Protein AF-A0A954IMR3-F1 (afdb_monomer_lite)

Sequence (334 aa):
MAPRSSPRICMYCGKEVGRVRKGEHVVQKNLGGGLTIKTVCQQCNNLSSRIDAELCSRSPLSVIASQVIDAHLWQVWDVDHSENRLLLEARPNWEAGSLAQYPQMVLDASGPQLRGDHQEILTFGRSEFEQVFIRSMLRDFRRHKAGLDRFLHFKRVERNQIIEKGYRLPPRLFVRMSIRDLADRYVRNKPASFILRYQTPEDRRLALHALDNWNPVGTFKSFQRGIGAELPLFGFIYDLGKCLRALMKMALNVLSHCCSKTPINPHTFPLAIQLVKGERPVMSDVVAANGFIHASDLEAIKSEGTNHSFRLLHMGGEWYVYSSFFGGRIGSVV

Structure (mmCIF, N/CA/C/O backbone):
data_AF-A0A954IMR3-F1
#
_entry.id   AF-A0A954IMR3-F1
#
loop_
_atom_site.group_PDB
_atom_site.id
_atom_site.type_symbol
_atom_site.label_atom_id
_atom_site.label_alt_id
_atom_site.label_comp_id
_atom_site.label_asym_id
_atom_site.label_entity_id
_atom_site.label_seq_id
_atom_site.pdbx_PDB_ins_code
_atom_site.Cartn_x
_atom_site.Cartn_y
_atom_site.Cartn_z
_atom_site.occupancy
_atom_site.B_iso_or_equiv
_atom_site.auth_seq_id
_atom_site.auth_comp_id
_atom_site.auth_asym_id
_atom_site.auth_atom_id
_atom_site.pdbx_PDB_model_num
ATOM 1 N N . MET A 1 1 ? 29.913 24.577 -42.033 1.00 44.06 1 MET A N 1
ATOM 2 C CA . MET A 1 1 ? 28.629 24.168 -41.415 1.00 44.06 1 MET A CA 1
ATOM 3 C C . MET A 1 1 ? 28.895 22.949 -40.550 1.00 44.06 1 MET A C 1
ATOM 5 O O . MET A 1 1 ? 29.416 21.975 -41.075 1.00 44.06 1 MET A O 1
ATOM 9 N N . ALA A 1 2 ? 28.621 23.006 -39.244 1.00 41.53 2 ALA A N 1
ATOM 10 C CA . ALA A 1 2 ? 28.755 21.824 -38.392 1.00 41.53 2 ALA A CA 1
ATOM 11 C C . ALA A 1 2 ? 27.740 20.754 -38.843 1.00 41.53 2 ALA A C 1
ATOM 13 O O . ALA A 1 2 ? 26.593 21.118 -39.129 1.00 41.53 2 ALA A O 1
ATOM 14 N N . PRO A 1 3 ? 28.125 19.469 -38.941 1.00 45.81 3 PRO A N 1
ATOM 15 C CA . PRO A 1 3 ? 27.197 18.414 -39.323 1.00 45.81 3 PRO A CA 1
ATOM 16 C C . PRO A 1 3 ? 26.031 18.396 -38.332 1.00 45.81 3 PRO A C 1
ATOM 18 O O . PRO A 1 3 ? 26.237 18.349 -37.117 1.00 45.81 3 PRO A O 1
ATOM 21 N N . ARG A 1 4 ? 24.797 18.480 -38.849 1.00 50.16 4 ARG A N 1
ATOM 22 C CA . ARG A 1 4 ? 23.593 18.297 -38.033 1.00 50.16 4 ARG A CA 1
ATOM 23 C C . ARG A 1 4 ? 23.701 16.918 -37.393 1.00 50.16 4 ARG A C 1
ATOM 25 O O . ARG A 1 4 ? 23.769 15.917 -38.102 1.00 50.16 4 ARG A O 1
ATOM 32 N N . SER A 1 5 ? 23.766 16.879 -36.065 1.00 61.09 5 SER A N 1
ATOM 33 C CA . SER A 1 5 ? 23.735 15.621 -35.334 1.00 61.09 5 SER A CA 1
ATOM 34 C C . SER A 1 5 ? 22.471 14.865 -35.729 1.00 61.09 5 SER A C 1
ATOM 36 O O . SER A 1 5 ? 21.384 15.444 -35.782 1.00 61.09 5 SER A O 1
ATOM 38 N N . SER A 1 6 ? 22.628 13.583 -36.056 1.00 62.62 6 SER A N 1
ATOM 39 C CA . SER A 1 6 ? 21.515 12.699 -36.391 1.00 62.62 6 SER A CA 1
ATOM 40 C C . SER A 1 6 ? 20.411 12.819 -35.330 1.00 62.62 6 SER A C 1
ATOM 42 O O . SER A 1 6 ? 20.739 12.840 -34.132 1.00 62.62 6 SER A O 1
ATOM 44 N N . PRO A 1 7 ? 19.128 12.905 -35.731 1.00 69.25 7 PRO A N 1
ATOM 45 C CA . PRO A 1 7 ? 18.030 13.033 -34.785 1.00 69.25 7 PRO A CA 1
ATOM 46 C C . PRO A 1 7 ? 18.077 11.874 -33.790 1.00 69.25 7 PRO A C 1
ATOM 48 O O . PRO A 1 7 ? 18.259 10.713 -34.157 1.00 69.25 7 PRO A O 1
ATOM 51 N N . ARG A 1 8 ? 17.969 12.190 -32.497 1.00 80.31 8 ARG A N 1
ATOM 52 C CA . ARG A 1 8 ? 17.898 11.162 -31.455 1.00 80.31 8 ARG A CA 1
ATOM 53 C C . ARG A 1 8 ? 16.518 10.536 -31.521 1.00 80.31 8 ARG A C 1
ATOM 55 O O . ARG A 1 8 ? 15.529 11.256 -31.464 1.00 80.31 8 ARG A O 1
ATOM 62 N N . ILE A 1 9 ? 16.449 9.217 -31.619 1.00 85.25 9 ILE A N 1
ATOM 63 C CA . ILE A 1 9 ? 15.186 8.491 -31.756 1.00 85.25 9 ILE A CA 1
ATOM 64 C C . ILE A 1 9 ? 14.820 7.836 -30.422 1.00 85.25 9 ILE A C 1
ATOM 66 O O . ILE A 1 9 ? 15.683 7.344 -29.697 1.00 85.25 9 ILE A O 1
ATOM 70 N N . CYS A 1 10 ? 13.530 7.850 -30.087 1.00 85.88 10 CYS A N 1
ATOM 71 C CA . CYS A 1 10 ? 12.997 7.221 -28.891 1.00 85.88 10 CYS A CA 1
ATOM 72 C C . CYS A 1 10 ? 13.033 5.704 -29.049 1.00 85.88 10 CYS A C 1
ATOM 74 O O . CYS A 1 10 ? 12.349 5.171 -29.923 1.00 85.88 10 CYS A O 1
ATOM 76 N N . MET A 1 11 ? 13.723 4.996 -28.158 1.00 81.00 11 MET A N 1
ATOM 77 C CA . MET A 1 11 ? 13.830 3.536 -28.245 1.00 81.00 11 MET A CA 1
ATOM 78 C C . MET A 1 11 ? 12.488 2.799 -28.073 1.00 81.00 11 MET A C 1
ATOM 80 O O . MET A 1 11 ? 12.356 1.676 -28.539 1.00 81.00 11 MET A O 1
ATOM 84 N N . TYR A 1 12 ? 11.475 3.408 -27.441 1.00 82.00 12 TYR A N 1
ATOM 85 C CA . TYR A 1 12 ? 10.167 2.763 -27.225 1.00 82.00 12 TYR A CA 1
ATOM 86 C C . TYR A 1 12 ? 9.104 3.104 -28.270 1.00 82.00 12 TYR A C 1
ATOM 88 O O . TYR A 1 12 ? 8.070 2.438 -28.344 1.00 82.00 12 TYR A O 1
ATOM 96 N N . CYS A 1 13 ? 9.257 4.187 -29.027 1.00 83.88 13 CYS A N 1
ATOM 97 C CA . CYS A 1 13 ? 8.210 4.599 -29.967 1.00 83.88 13 CYS A CA 1
ATOM 98 C C . CYS A 1 13 ? 8.718 5.074 -31.322 1.00 83.88 13 CYS A C 1
ATOM 100 O O . CYS A 1 13 ? 7.898 5.464 -32.145 1.00 83.88 13 CYS A O 1
ATOM 102 N N . GLY A 1 14 ? 10.032 5.083 -31.552 1.00 83.38 14 GLY A N 1
ATOM 103 C CA . GLY A 1 14 ? 10.619 5.495 -32.826 1.00 83.38 14 GLY A CA 1
ATOM 104 C C . GLY A 1 14 ? 10.472 6.987 -33.145 1.00 83.38 14 GLY A C 1
ATOM 105 O O . GLY A 1 14 ? 10.930 7.429 -34.190 1.00 83.38 14 GLY A O 1
ATOM 106 N N . LYS A 1 15 ? 9.849 7.785 -32.267 1.00 87.31 15 LYS A N 1
ATOM 107 C CA . LYS A 1 15 ? 9.684 9.233 -32.468 1.00 87.31 15 LYS A CA 1
ATOM 108 C C . LYS A 1 15 ? 10.963 9.984 -32.128 1.00 87.31 15 LYS A C 1
ATOM 110 O O . LYS A 1 15 ? 11.693 9.570 -31.229 1.00 87.31 15 LYS A O 1
ATOM 115 N N . GLU A 1 16 ? 11.196 11.116 -32.782 1.00 86.31 16 GLU A N 1
ATOM 116 C CA . GLU A 1 16 ? 12.316 11.993 -32.445 1.00 86.31 16 GLU A CA 1
ATOM 117 C C . GLU A 1 16 ? 12.241 12.489 -30.994 1.00 86.31 16 GLU A C 1
ATOM 119 O O . GLU A 1 16 ? 11.175 12.764 -30.433 1.00 86.31 16 GLU A O 1
ATOM 124 N N . VAL A 1 17 ? 13.409 12.588 -30.373 1.00 83.75 17 VAL A N 1
ATOM 125 C CA . VAL A 1 17 ? 13.599 12.948 -28.976 1.00 83.75 17 VAL A CA 1
ATOM 126 C C . VAL A 1 17 ? 14.359 14.263 -28.928 1.00 83.75 17 VAL A C 1
ATOM 128 O O . VAL A 1 17 ? 15.536 14.342 -29.280 1.00 83.75 17 VAL A O 1
ATOM 131 N N . GLY A 1 18 ? 13.675 15.302 -28.447 1.00 79.56 18 GLY A N 1
ATOM 132 C CA . GLY A 1 18 ? 14.300 16.579 -28.117 1.00 79.56 18 GLY A CA 1
ATOM 133 C C . GLY A 1 18 ? 15.254 16.479 -26.918 1.00 79.56 18 GLY A C 1
ATOM 134 O O . GLY A 1 18 ? 15.618 15.402 -26.445 1.00 79.56 18 GLY A O 1
ATOM 135 N N . ARG A 1 19 ? 15.664 17.622 -26.357 1.00 76.25 19 ARG A N 1
ATOM 136 C CA . ARG A 1 19 ? 16.466 17.627 -25.121 1.00 76.25 19 ARG A CA 1
ATOM 137 C C . ARG A 1 19 ? 15.653 17.066 -23.946 1.00 76.25 19 ARG A C 1
ATOM 139 O O . ARG A 1 19 ? 14.756 17.726 -23.432 1.00 76.25 19 ARG A O 1
ATOM 146 N N . VAL A 1 20 ? 16.013 15.869 -23.487 1.00 74.88 20 VAL A N 1
ATOM 147 C CA . VAL A 1 20 ? 15.416 15.224 -22.308 1.00 74.88 20 VAL A CA 1
ATOM 148 C C . VAL A 1 20 ? 16.073 15.761 -21.033 1.00 74.88 20 VAL A C 1
ATOM 150 O O . VAL A 1 20 ? 17.277 15.591 -20.837 1.00 74.88 20 VAL A O 1
ATOM 153 N N . ARG A 1 21 ? 15.285 16.407 -20.159 1.00 73.56 21 ARG A N 1
ATOM 154 C CA . ARG A 1 21 ? 15.757 16.919 -18.855 1.00 73.56 21 ARG A CA 1
ATOM 155 C C . ARG A 1 21 ? 15.931 15.811 -17.810 1.00 73.56 21 ARG A C 1
ATOM 157 O O . ARG A 1 21 ? 16.882 15.863 -17.040 1.00 73.56 21 ARG A O 1
ATOM 164 N N . LYS A 1 22 ? 15.034 14.819 -17.789 1.00 78.81 22 LYS A N 1
ATOM 165 C CA . LYS A 1 22 ? 15.065 13.667 -16.871 1.00 78.81 22 LYS A CA 1
ATOM 166 C C . LYS A 1 22 ? 15.121 12.376 -17.680 1.00 78.81 22 LYS A C 1
ATOM 168 O O . LYS A 1 22 ? 14.193 12.099 -18.434 1.00 78.81 22 LYS A O 1
ATOM 173 N N . GLY A 1 23 ? 16.227 11.643 -17.567 1.00 83.81 23 GLY A N 1
ATOM 174 C CA . GLY A 1 23 ? 16.386 10.356 -18.242 1.00 83.81 23 GLY A CA 1
ATOM 175 C C . GLY A 1 23 ? 15.446 9.291 -17.676 1.00 83.81 23 GLY A C 1
ATOM 176 O O . GLY A 1 23 ? 14.914 9.442 -16.578 1.00 83.81 23 GLY A O 1
ATOM 177 N N . GLU A 1 24 ? 15.246 8.229 -18.444 1.00 87.62 24 GLU A N 1
ATOM 178 C CA . GLU A 1 24 ? 14.570 7.012 -17.996 1.00 87.62 24 GLU A CA 1
ATOM 179 C C . GLU A 1 24 ? 15.544 6.174 -17.161 1.00 87.62 24 GLU A C 1
ATOM 181 O O . GLU A 1 24 ? 16.719 6.077 -17.513 1.00 87.62 24 GLU A O 1
ATOM 186 N N . HIS A 1 25 ? 15.088 5.573 -16.066 1.00 82.94 25 HIS A N 1
ATOM 187 C CA . HIS A 1 25 ? 15.951 4.776 -15.196 1.00 82.94 25 HIS A CA 1
ATOM 188 C C . HIS A 1 25 ? 16.282 3.416 -15.823 1.00 82.94 25 HIS A C 1
ATOM 190 O O . HIS A 1 25 ? 15.384 2.697 -16.266 1.00 82.94 25 HIS A O 1
ATOM 196 N N . VAL A 1 26 ? 17.568 3.044 -15.825 1.00 74.69 26 VAL A N 1
ATOM 197 C CA . VAL A 1 26 ? 18.011 1.716 -16.291 1.00 74.69 26 VAL A CA 1
ATOM 198 C C . VAL A 1 26 ? 17.471 0.635 -15.363 1.00 74.69 26 VAL A C 1
ATOM 200 O O . VAL A 1 26 ? 16.705 -0.229 -15.777 1.00 74.69 26 VAL A O 1
A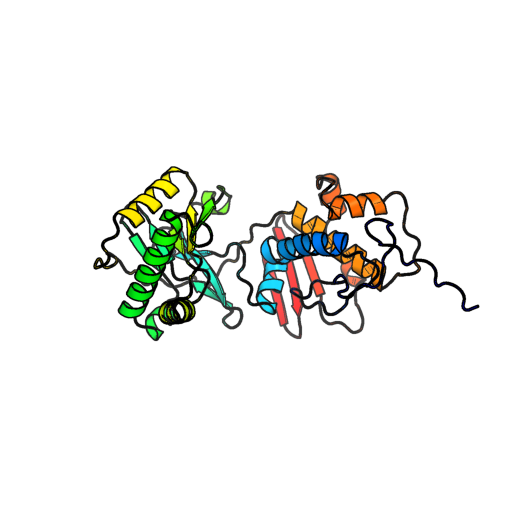TOM 203 N N . VAL A 1 27 ? 17.805 0.778 -14.084 1.00 74.62 27 VAL A N 1
ATOM 204 C CA . VAL A 1 27 ? 17.151 0.122 -12.953 1.00 74.62 27 VAL A CA 1
ATOM 205 C C . VAL A 1 27 ? 16.485 1.223 -12.142 1.00 74.62 27 VAL A C 1
ATOM 207 O O . VAL A 1 27 ? 17.047 2.312 -11.989 1.00 74.62 27 VAL A O 1
ATOM 210 N N . GLN A 1 28 ? 15.279 0.968 -11.651 1.00 75.75 28 GLN A N 1
ATOM 211 C CA . GLN A 1 28 ? 14.492 1.927 -10.891 1.00 75.75 28 GLN A CA 1
ATOM 212 C C . GLN A 1 28 ? 15.271 2.387 -9.663 1.00 75.75 28 GLN A C 1
ATOM 214 O O . GLN A 1 28 ? 15.844 1.577 -8.935 1.00 75.75 28 GLN A O 1
ATOM 219 N N . LYS A 1 29 ? 15.232 3.693 -9.387 1.00 75.81 29 LYS A N 1
ATOM 220 C CA . LYS A 1 29 ? 15.889 4.276 -8.210 1.00 75.81 29 LYS A CA 1
ATOM 221 C C . LYS A 1 29 ? 15.468 3.610 -6.906 1.00 75.81 29 LYS A C 1
ATOM 223 O O . LYS A 1 29 ? 16.295 3.367 -6.037 1.00 75.81 29 LYS A O 1
ATOM 228 N N . ASN A 1 30 ? 14.190 3.271 -6.808 1.00 69.12 30 ASN A N 1
ATOM 229 C CA . ASN A 1 30 ? 13.623 2.613 -5.641 1.00 69.12 30 ASN A CA 1
ATOM 230 C C . ASN A 1 30 ? 14.188 1.203 -5.426 1.00 69.12 30 ASN A C 1
ATOM 232 O O . ASN A 1 30 ? 14.092 0.694 -4.328 1.00 69.12 30 ASN A O 1
ATOM 236 N N . LEU A 1 31 ? 14.795 0.587 -6.440 1.00 67.25 31 LEU A N 1
ATOM 237 C CA . LEU A 1 31 ? 15.494 -0.696 -6.337 1.00 67.25 31 LEU A CA 1
ATOM 238 C C . LEU A 1 31 ? 17.017 -0.526 -6.194 1.00 67.25 31 LEU A C 1
ATOM 240 O O . LEU A 1 31 ? 17.765 -1.468 -6.434 1.00 67.25 31 LEU A O 1
ATOM 244 N N . GLY A 1 32 ? 17.488 0.681 -5.864 1.00 65.50 32 GLY A N 1
ATOM 245 C CA . GLY A 1 32 ? 18.913 1.011 -5.767 1.00 65.50 32 GLY A CA 1
ATOM 246 C C . GLY A 1 32 ? 19.560 1.458 -7.085 1.00 65.50 32 GLY A C 1
ATOM 247 O O . GLY A 1 32 ? 20.770 1.660 -7.139 1.00 65.50 32 GLY A O 1
ATOM 248 N N . GLY A 1 33 ? 18.790 1.642 -8.164 1.00 71.06 33 GLY A N 1
ATOM 249 C CA . GLY A 1 33 ? 19.332 2.045 -9.463 1.00 71.06 33 GLY A CA 1
ATOM 250 C C . GLY A 1 33 ? 19.742 3.524 -9.550 1.00 71.06 33 GLY A C 1
ATOM 251 O O . GLY A 1 33 ? 18.949 4.428 -9.296 1.00 71.06 33 GLY A O 1
ATOM 252 N N . GLY A 1 34 ? 20.976 3.800 -9.981 1.00 75.62 34 GLY A N 1
ATOM 253 C CA . GLY A 1 34 ? 21.486 5.173 -10.163 1.00 75.62 34 GLY A CA 1
ATOM 254 C C . GLY A 1 34 ? 21.555 5.661 -11.616 1.00 75.62 34 GLY A C 1
ATOM 255 O O . GLY A 1 34 ? 21.639 6.863 -11.867 1.00 75.62 34 GLY A O 1
ATOM 256 N N . LEU A 1 35 ? 21.520 4.744 -12.586 1.00 77.88 35 LEU A N 1
ATOM 257 C CA . LEU A 1 35 ? 21.794 5.044 -13.994 1.00 77.88 35 LEU A CA 1
ATOM 258 C C . LEU A 1 35 ? 20.531 5.435 -14.764 1.00 77.88 35 LEU A C 1
ATOM 260 O O . LEU A 1 35 ? 19.442 4.910 -14.518 1.00 77.88 35 LEU A O 1
ATOM 264 N N . THR A 1 36 ? 20.689 6.341 -15.736 1.00 85.62 36 THR A N 1
ATOM 265 C CA . THR A 1 36 ? 19.597 6.785 -16.614 1.00 85.62 36 THR A CA 1
ATOM 266 C C . THR A 1 36 ? 20.002 6.816 -18.087 1.00 85.62 36 THR A C 1
ATOM 268 O O . THR A 1 36 ? 21.154 7.093 -18.422 1.00 85.62 36 THR A O 1
ATOM 271 N N . ILE A 1 37 ? 19.035 6.583 -18.975 1.00 83.50 37 ILE A N 1
ATOM 272 C CA . ILE A 1 37 ? 19.164 6.706 -20.430 1.00 83.50 37 ILE A CA 1
ATOM 273 C C . ILE A 1 37 ? 18.373 7.915 -20.941 1.00 83.50 37 ILE A C 1
ATOM 275 O O . ILE A 1 37 ? 17.290 8.242 -20.456 1.00 83.50 37 ILE A O 1
ATOM 279 N N . LYS A 1 38 ? 18.923 8.611 -21.941 1.00 85.75 38 LYS A N 1
ATOM 280 C CA . LYS A 1 38 ? 18.322 9.822 -22.544 1.00 85.75 38 LYS A CA 1
ATOM 281 C C . LYS A 1 38 ? 17.694 9.562 -23.918 1.00 85.75 38 LYS A C 1
ATOM 283 O O . LYS A 1 38 ? 17.372 10.504 -24.637 1.00 85.75 38 LYS A O 1
ATOM 288 N N . THR A 1 39 ? 17.542 8.291 -24.272 1.00 84.06 39 THR A N 1
ATOM 289 C CA . THR A 1 39 ? 16.982 7.783 -25.533 1.00 84.06 39 THR A CA 1
ATOM 290 C C . THR A 1 39 ? 15.484 7.488 -25.433 1.00 84.06 39 THR A C 1
ATOM 292 O O . THR A 1 39 ? 14.920 6.888 -26.337 1.00 84.06 39 THR A O 1
ATOM 295 N N . VAL A 1 40 ? 14.814 7.899 -24.353 1.00 84.31 40 VAL A N 1
ATOM 296 C CA . VAL A 1 40 ? 13.374 7.694 -24.133 1.00 84.31 40 VAL A CA 1
ATOM 297 C C . VAL A 1 40 ? 12.674 9.052 -24.100 1.00 84.31 40 VAL A C 1
ATOM 299 O O . VAL A 1 40 ? 13.093 9.959 -23.380 1.00 84.31 40 VAL A O 1
ATOM 302 N N . CYS A 1 41 ? 11.611 9.220 -24.892 1.00 88.12 41 CYS A N 1
ATOM 303 C CA . CYS A 1 41 ? 10.838 10.463 -24.916 1.00 88.12 41 CYS A CA 1
ATOM 304 C C . CYS A 1 41 ? 10.013 10.641 -23.630 1.00 88.12 41 CYS A C 1
ATOM 306 O O . CYS A 1 41 ? 9.667 9.668 -22.960 1.00 88.12 41 CYS A O 1
ATOM 308 N N . GLN A 1 42 ? 9.627 11.880 -23.305 1.00 86.81 42 GLN A N 1
ATOM 309 C CA . GLN A 1 42 ? 8.909 12.186 -22.058 1.00 86.81 42 GLN A CA 1
ATOM 310 C C . GLN A 1 42 ? 7.598 11.397 -21.902 1.00 86.81 42 GLN A C 1
ATOM 312 O O . GLN A 1 42 ? 7.281 10.945 -20.806 1.00 86.81 42 GLN A O 1
ATOM 317 N N . GLN A 1 43 ? 6.845 11.202 -22.988 1.00 87.25 43 GLN A N 1
ATOM 318 C CA . GLN A 1 43 ? 5.595 10.436 -22.958 1.00 87.25 43 GLN A CA 1
ATOM 319 C C . GLN A 1 43 ? 5.841 8.973 -22.557 1.00 87.25 43 GLN A C 1
ATOM 321 O O . GLN A 1 43 ? 5.133 8.429 -21.713 1.00 87.25 43 GLN A O 1
ATOM 326 N N . CYS A 1 44 ? 6.870 8.357 -23.138 1.00 86.12 44 CYS A N 1
ATOM 327 C CA . CYS A 1 44 ? 7.284 6.990 -22.842 1.00 86.12 44 CYS A CA 1
ATOM 328 C C . CYS A 1 44 ? 7.865 6.853 -21.425 1.00 86.12 44 CYS A C 1
ATOM 330 O O . CYS A 1 44 ? 7.570 5.875 -20.742 1.00 86.12 44 CYS A O 1
ATOM 332 N N . ASN A 1 45 ? 8.615 7.854 -20.959 1.00 85.31 45 ASN A N 1
ATOM 333 C CA . ASN A 1 45 ? 9.138 7.909 -19.591 1.00 85.31 45 ASN A CA 1
ATOM 334 C C . ASN A 1 45 ? 7.994 8.010 -18.557 1.00 85.31 45 ASN A C 1
ATOM 336 O O . ASN A 1 45 ? 7.941 7.262 -17.584 1.00 85.31 45 ASN A O 1
ATOM 340 N N . ASN A 1 46 ? 6.979 8.841 -18.819 1.00 84.00 46 ASN A N 1
ATOM 341 C CA . ASN A 1 46 ? 5.803 8.946 -17.946 1.00 84.00 46 ASN A CA 1
ATOM 342 C C . ASN A 1 46 ? 5.006 7.631 -17.857 1.00 84.00 46 ASN A C 1
ATOM 344 O O . ASN A 1 46 ? 4.492 7.295 -16.790 1.00 84.00 46 ASN A O 1
ATOM 348 N N . LEU A 1 47 ? 4.886 6.893 -18.966 1.00 82.69 47 LEU A N 1
ATOM 349 C CA . LEU A 1 47 ? 4.255 5.571 -18.967 1.00 82.69 47 LEU A CA 1
ATOM 350 C C . LEU A 1 47 ? 5.080 4.573 -18.144 1.00 82.69 47 LEU A C 1
ATOM 352 O O . LEU A 1 47 ? 4.539 3.875 -17.291 1.00 82.69 47 LEU A O 1
ATOM 356 N N . SER A 1 48 ? 6.394 4.574 -18.351 1.00 77.12 48 SER A N 1
ATOM 357 C CA . SER A 1 48 ? 7.350 3.713 -17.649 1.00 77.12 48 SER A CA 1
ATOM 358 C C . SER A 1 48 ? 7.378 3.972 -16.148 1.00 77.12 48 SER A C 1
ATOM 360 O O . SER A 1 48 ? 7.420 3.034 -15.363 1.00 77.12 48 SER A O 1
ATOM 362 N N . SER A 1 49 ? 7.202 5.226 -15.735 1.00 77.81 49 SER A N 1
ATOM 363 C CA . SER A 1 49 ? 7.063 5.600 -14.326 1.00 77.81 49 SER A CA 1
ATOM 364 C C . SER A 1 49 ? 5.873 4.909 -13.639 1.00 77.81 49 SER A C 1
ATOM 366 O O . SER A 1 49 ? 5.930 4.630 -12.442 1.00 77.81 49 SER A O 1
ATOM 368 N N . ARG A 1 50 ? 4.786 4.605 -14.369 1.00 78.44 50 ARG A N 1
ATOM 369 C CA . ARG A 1 50 ? 3.651 3.839 -13.817 1.00 78.44 50 ARG A CA 1
ATOM 370 C C . ARG A 1 50 ? 4.018 2.373 -13.617 1.00 78.44 50 ARG A C 1
ATOM 372 O O . ARG A 1 50 ? 3.695 1.816 -12.576 1.00 78.44 50 ARG A O 1
ATOM 379 N N . ILE A 1 51 ? 4.726 1.785 -14.578 1.00 75.12 51 ILE A N 1
ATOM 380 C CA . ILE A 1 51 ? 5.232 0.407 -14.503 1.00 75.12 51 ILE A CA 1
ATOM 381 C C . ILE A 1 51 ? 6.214 0.273 -13.334 1.00 75.12 51 ILE A C 1
ATOM 383 O O . ILE A 1 51 ? 6.146 -0.678 -12.562 1.00 75.12 51 ILE A O 1
ATOM 387 N N . ASP A 1 52 ? 7.075 1.269 -13.144 1.00 74.81 52 ASP A N 1
ATOM 388 C CA . ASP A 1 52 ? 8.021 1.331 -12.032 1.00 74.81 52 ASP A CA 1
ATOM 389 C C . ASP A 1 52 ? 7.305 1.406 -10.677 1.00 74.81 52 ASP A C 1
ATOM 391 O O . ASP A 1 52 ? 7.696 0.729 -9.724 1.00 74.81 52 ASP A O 1
ATOM 395 N N . ALA A 1 53 ? 6.221 2.184 -10.588 1.00 73.94 53 ALA A N 1
ATOM 396 C CA . ALA A 1 53 ? 5.383 2.235 -9.393 1.00 73.94 53 ALA A CA 1
ATOM 397 C C . ALA A 1 53 ? 4.686 0.892 -9.114 1.00 73.94 53 ALA A C 1
ATOM 399 O O . ALA A 1 53 ? 4.556 0.490 -7.956 1.00 73.94 53 ALA A O 1
ATOM 400 N N . GLU A 1 54 ? 4.259 0.176 -10.156 1.00 70.25 54 GLU A N 1
ATOM 401 C CA . GLU A 1 54 ? 3.687 -1.166 -10.030 1.00 70.25 54 GLU A CA 1
ATOM 402 C C . GLU A 1 54 ? 4.731 -2.184 -9.563 1.00 70.25 54 GLU A C 1
ATOM 404 O O . GLU A 1 54 ? 4.455 -2.936 -8.632 1.00 70.25 54 GLU A O 1
ATOM 409 N N . LEU A 1 55 ? 5.948 -2.148 -10.111 1.00 69.25 55 LEU A N 1
ATOM 410 C CA . LEU A 1 55 ? 7.057 -3.003 -9.683 1.00 69.25 55 LEU A CA 1
ATOM 411 C C . LEU A 1 55 ? 7.377 -2.807 -8.198 1.00 69.25 55 LEU A C 1
ATOM 413 O O . LEU A 1 55 ? 7.494 -3.770 -7.446 1.00 69.25 55 LEU A O 1
ATOM 417 N N . CYS A 1 56 ? 7.442 -1.555 -7.750 1.00 67.94 56 CYS A N 1
ATOM 418 C CA . CYS A 1 56 ? 7.776 -1.235 -6.364 1.00 67.94 56 CYS A CA 1
ATOM 419 C C . CYS A 1 56 ? 6.634 -1.513 -5.373 1.00 67.94 56 CYS A C 1
ATOM 421 O O . CYS A 1 56 ? 6.850 -1.395 -4.172 1.00 67.94 56 CYS A O 1
ATOM 423 N N . SER A 1 57 ? 5.423 -1.846 -5.839 1.00 66.25 57 SER A N 1
ATOM 424 C CA . SER A 1 57 ? 4.256 -2.027 -4.961 1.00 66.25 57 SER A CA 1
ATOM 425 C C . SER A 1 57 ? 3.537 -3.368 -5.097 1.00 66.25 57 SER A C 1
ATOM 427 O O . SER A 1 57 ? 2.831 -3.750 -4.170 1.00 66.25 57 SER A O 1
ATOM 429 N N . ARG A 1 58 ? 3.675 -4.076 -6.222 1.00 67.56 58 ARG A N 1
ATOM 430 C CA . ARG A 1 58 ? 2.914 -5.293 -6.554 1.00 67.56 58 ARG A CA 1
ATOM 431 C C . ARG A 1 58 ? 3.780 -6.360 -7.229 1.00 67.56 58 ARG A C 1
ATOM 433 O O . ARG A 1 58 ? 3.301 -7.038 -8.133 1.00 67.56 58 ARG A O 1
ATOM 440 N N . SER A 1 59 ? 5.042 -6.476 -6.819 1.00 64.38 59 SER A N 1
ATOM 441 C CA . SER A 1 59 ? 5.979 -7.516 -7.266 1.00 64.38 59 SER A CA 1
ATOM 442 C C . SER A 1 59 ? 6.822 -8.020 -6.095 1.00 64.38 59 SER A C 1
ATOM 444 O O . SER A 1 59 ? 6.916 -7.305 -5.101 1.00 64.38 59 SER A O 1
ATOM 446 N N . PRO A 1 60 ? 7.512 -9.167 -6.202 1.00 61.44 60 PRO A N 1
ATOM 447 C CA . PRO A 1 60 ? 8.495 -9.576 -5.194 1.00 61.44 60 PRO A CA 1
ATOM 448 C C . PRO A 1 60 ? 9.581 -8.512 -4.941 1.00 61.44 60 PRO A C 1
ATOM 450 O O . PRO A 1 60 ? 10.073 -8.364 -3.824 1.00 61.44 60 PRO A O 1
ATOM 453 N N . LEU A 1 61 ? 9.899 -7.688 -5.950 1.00 67.31 61 LEU A N 1
ATOM 454 C CA . LEU A 1 61 ? 10.847 -6.578 -5.814 1.00 67.31 61 LEU A CA 1
ATOM 455 C C . LEU A 1 61 ? 10.314 -5.431 -4.945 1.00 67.31 61 LEU A C 1
ATOM 457 O O . LEU A 1 61 ? 11.092 -4.559 -4.563 1.00 67.31 61 LEU A O 1
ATOM 461 N N . SER A 1 62 ? 9.025 -5.422 -4.580 1.00 67.25 62 SER A N 1
ATOM 462 C CA . SER A 1 62 ? 8.499 -4.443 -3.626 1.00 67.25 62 SER A CA 1
ATOM 463 C C . SER A 1 62 ? 9.162 -4.565 -2.259 1.00 67.25 62 SER A C 1
ATOM 465 O O . SER A 1 62 ? 9.255 -3.559 -1.572 1.00 67.25 62 SER A O 1
ATOM 467 N N . VAL A 1 63 ? 9.649 -5.753 -1.878 1.00 65.12 63 VAL A N 1
ATOM 468 C CA . VAL A 1 63 ? 10.423 -5.966 -0.641 1.00 65.12 63 VAL A CA 1
ATOM 469 C C . VAL A 1 63 ? 11.696 -5.133 -0.666 1.00 65.12 63 VAL A C 1
ATOM 471 O O . VAL A 1 63 ? 11.913 -4.296 0.206 1.00 65.12 63 VAL A O 1
ATOM 474 N N . ILE A 1 64 ? 12.485 -5.286 -1.729 1.00 63.38 64 ILE A N 1
ATOM 475 C CA . ILE A 1 64 ? 13.701 -4.498 -1.939 1.00 63.38 64 ILE A CA 1
ATOM 476 C C . ILE A 1 64 ? 13.362 -3.012 -2.026 1.00 63.38 64 ILE A C 1
ATOM 478 O O . ILE A 1 64 ? 14.004 -2.195 -1.371 1.00 63.38 64 ILE A O 1
ATOM 482 N N . ALA A 1 65 ? 12.315 -2.656 -2.777 1.00 66.50 65 ALA A N 1
ATOM 483 C CA . ALA A 1 65 ? 11.887 -1.269 -2.862 1.00 66.50 65 ALA A CA 1
ATOM 484 C C . ALA A 1 65 ? 11.573 -0.707 -1.475 1.00 66.50 65 ALA A C 1
ATOM 486 O O . ALA A 1 65 ? 12.099 0.327 -1.082 1.00 66.50 65 ALA A O 1
ATOM 487 N N . SER A 1 66 ? 10.778 -1.418 -0.684 1.00 66.19 66 SER A N 1
ATOM 488 C CA . SER A 1 66 ? 10.399 -0.981 0.654 1.00 66.19 66 SER A CA 1
ATOM 489 C C . SER A 1 66 ? 11.573 -0.849 1.625 1.00 66.19 66 SER A C 1
ATOM 491 O O . SER A 1 66 ? 11.465 -0.058 2.552 1.00 66.19 66 SER A O 1
ATOM 493 N N . GLN A 1 67 ? 12.694 -1.542 1.403 1.00 66.19 67 GLN A N 1
ATOM 494 C CA . GLN A 1 67 ? 13.924 -1.342 2.180 1.00 66.19 67 GLN A CA 1
ATOM 495 C C . GLN A 1 67 ? 14.641 -0.038 1.803 1.00 66.19 67 GLN A C 1
ATOM 497 O O . GLN A 1 67 ? 15.171 0.650 2.667 1.00 66.19 67 GLN A O 1
ATOM 502 N N . VAL A 1 68 ? 14.654 0.320 0.515 1.00 59.66 68 VAL A N 1
ATOM 503 C CA . VAL A 1 68 ? 15.400 1.484 0.001 1.00 59.66 68 VAL A CA 1
ATOM 504 C C . VAL A 1 68 ? 14.636 2.796 0.180 1.00 59.66 68 VAL A C 1
ATOM 506 O O . VAL A 1 68 ? 15.243 3.837 0.420 1.00 59.66 68 VAL A O 1
ATOM 509 N N . ILE A 1 69 ? 13.312 2.774 0.013 1.00 53.12 69 ILE A N 1
ATOM 510 C CA . ILE A 1 69 ? 12.474 3.986 0.034 1.00 53.12 69 ILE A CA 1
ATOM 511 C C . ILE A 1 69 ? 11.576 4.099 1.269 1.00 53.12 69 ILE A C 1
ATOM 513 O O . ILE A 1 69 ? 10.714 4.976 1.283 1.00 53.12 69 ILE A O 1
ATOM 517 N N . ASP A 1 70 ? 11.735 3.210 2.259 1.00 52.62 70 ASP A N 1
ATOM 518 C CA . ASP A 1 70 ? 10.797 3.043 3.387 1.00 52.62 70 ASP A CA 1
ATOM 519 C C . ASP A 1 70 ? 9.329 3.016 2.909 1.00 52.62 70 ASP A C 1
ATOM 521 O O . ASP A 1 70 ? 8.391 3.537 3.520 1.00 52.62 70 ASP A O 1
ATOM 525 N N . ALA A 1 71 ? 9.113 2.484 1.701 1.00 51.31 71 ALA A N 1
ATOM 526 C CA . ALA A 1 71 ? 7.804 2.541 1.086 1.00 51.31 71 ALA A CA 1
ATOM 527 C C . ALA A 1 71 ? 6.919 1.448 1.640 1.00 51.31 71 ALA A C 1
ATOM 529 O O . ALA A 1 71 ? 7.251 0.265 1.631 1.00 51.31 71 ALA A O 1
ATOM 530 N N . HIS A 1 72 ? 5.728 1.864 2.049 1.00 57.81 72 HIS A N 1
ATOM 531 C CA . HIS A 1 72 ? 4.691 0.971 2.519 1.00 57.81 72 HIS A CA 1
ATOM 532 C C . HIS A 1 72 ? 4.337 -0.059 1.444 1.00 57.81 72 HIS A C 1
ATOM 534 O O . HIS A 1 72 ? 3.695 0.266 0.436 1.00 57.81 72 HIS A O 1
ATOM 540 N N . LEU A 1 73 ? 4.721 -1.309 1.704 1.00 63.94 73 LEU A N 1
ATOM 541 C CA . LEU A 1 73 ? 4.281 -2.473 0.950 1.00 63.94 73 LEU A CA 1
ATOM 542 C C . LEU A 1 73 ? 2.754 -2.446 0.774 1.00 63.94 73 LEU A C 1
ATOM 544 O O . LEU A 1 73 ? 1.996 -1.963 1.626 1.00 63.94 73 LEU A O 1
ATOM 548 N N . TRP A 1 74 ? 2.278 -2.906 -0.385 1.00 62.34 74 TRP A N 1
ATOM 549 C CA . TRP A 1 74 ? 0.861 -2.783 -0.727 1.00 62.34 74 TRP A CA 1
ATOM 550 C C . TRP A 1 74 ? -0.041 -3.540 0.249 1.00 62.34 74 TRP A C 1
ATOM 552 O O . TRP A 1 74 ? -1.081 -2.999 0.634 1.00 62.34 74 TRP A O 1
ATOM 562 N N . GLN A 1 75 ? 0.357 -4.738 0.662 1.00 71.44 75 GLN A N 1
ATOM 563 C CA . GLN A 1 75 ? -0.335 -5.573 1.638 1.00 71.44 75 GLN A CA 1
ATOM 564 C C . GLN A 1 75 ? 0.715 -6.293 2.474 1.00 71.44 75 GLN A C 1
ATOM 566 O O . GLN A 1 75 ? 1.536 -7.018 1.926 1.00 71.44 75 GLN A O 1
ATOM 571 N N . VAL A 1 76 ? 0.686 -6.062 3.782 1.00 76.38 76 VAL A N 1
ATOM 572 C CA . VAL A 1 76 ? 1.472 -6.801 4.768 1.00 76.38 76 VAL A CA 1
ATOM 573 C C . VAL A 1 76 ? 0.558 -7.016 5.951 1.00 76.38 76 VAL A C 1
ATOM 575 O O . VAL A 1 76 ? -0.079 -6.069 6.429 1.00 76.38 76 VAL A O 1
ATOM 578 N N . TRP A 1 77 ? 0.467 -8.268 6.372 1.00 81.38 77 TRP A N 1
ATOM 579 C CA . TRP A 1 77 ? -0.342 -8.657 7.505 1.00 81.38 77 TRP A CA 1
ATOM 580 C C . TRP A 1 77 ? 0.516 -9.352 8.541 1.00 81.38 77 TRP A C 1
ATOM 582 O O . TRP A 1 77 ? 1.295 -10.238 8.207 1.00 81.38 77 TRP A O 1
ATOM 592 N N . ASP A 1 78 ? 0.337 -8.935 9.782 1.00 83.00 78 ASP A N 1
ATOM 593 C CA . ASP A 1 78 ? 0.713 -9.710 10.953 1.00 83.00 78 ASP A CA 1
ATOM 594 C C . ASP A 1 78 ? -0.464 -10.622 11.345 1.00 83.00 78 ASP A C 1
ATOM 596 O O . ASP A 1 78 ? -1.603 -10.392 10.913 1.00 83.00 78 ASP A O 1
ATOM 600 N N . VAL A 1 79 ? -0.202 -11.669 12.125 1.00 83.19 79 VAL A N 1
ATOM 601 C CA . VAL A 1 79 ? -1.210 -12.661 12.519 1.00 83.19 79 VAL A CA 1
ATOM 602 C C . VAL A 1 79 ? -1.354 -12.679 14.034 1.00 83.19 79 VAL A C 1
ATOM 604 O O . VAL A 1 79 ? -0.460 -13.120 14.750 1.00 83.19 79 VAL A O 1
ATOM 607 N N . ASP A 1 80 ? -2.533 -12.299 14.518 1.00 82.88 80 ASP A N 1
ATOM 608 C CA . ASP A 1 80 ? -2.926 -12.536 15.903 1.00 82.88 80 ASP A CA 1
ATOM 609 C C . ASP A 1 80 ? -3.499 -13.958 16.025 1.00 82.88 80 ASP A C 1
ATOM 611 O O . ASP A 1 80 ? -4.659 -14.240 15.700 1.00 82.88 80 ASP A O 1
ATOM 615 N N . HIS A 1 81 ? -2.639 -14.883 16.457 1.00 81.25 81 HIS A N 1
ATOM 616 C CA . HIS A 1 81 ? -2.992 -16.287 16.664 1.00 81.25 81 HIS A CA 1
ATOM 617 C C . HIS A 1 81 ? -3.956 -16.503 17.837 1.00 81.25 81 HIS A C 1
ATOM 619 O O . HIS A 1 81 ? -4.682 -17.497 17.832 1.00 81.25 81 HIS A O 1
ATOM 625 N N . SER A 1 82 ? -3.990 -15.582 18.806 1.00 79.69 82 SER A N 1
ATOM 626 C CA . SER A 1 82 ? -4.885 -15.671 19.965 1.00 79.69 82 SER A CA 1
ATOM 627 C C . SER A 1 82 ? -6.338 -15.361 19.597 1.00 79.69 82 SER A C 1
ATOM 629 O O . SER A 1 82 ? -7.262 -15.937 20.164 1.00 79.69 82 SER A O 1
ATOM 631 N N . GLU A 1 83 ? -6.543 -14.552 18.557 1.00 80.88 83 GLU A N 1
ATOM 632 C CA . GLU A 1 83 ? -7.857 -14.098 18.094 1.00 80.88 83 GLU A CA 1
ATOM 633 C C . GLU A 1 83 ? -8.313 -14.808 16.819 1.00 80.88 83 GLU A C 1
ATOM 635 O O . GLU A 1 83 ? -8.698 -14.193 15.819 1.00 80.88 83 GLU A O 1
ATOM 640 N N . ASN A 1 84 ? -8.270 -16.143 16.852 1.00 83.62 84 ASN A N 1
ATOM 641 C CA . ASN A 1 84 ? -8.713 -16.996 15.748 1.00 83.62 84 ASN A CA 1
ATOM 642 C C . ASN A 1 84 ? -8.036 -16.622 14.410 1.00 83.62 84 ASN A C 1
ATOM 644 O O . ASN A 1 84 ? -8.698 -16.431 13.386 1.00 83.62 84 ASN A O 1
ATOM 648 N N . ARG A 1 85 ? -6.699 -16.486 14.440 1.00 84.06 85 ARG A N 1
ATOM 649 C CA . ARG A 1 85 ? -5.850 -16.170 13.273 1.00 84.06 85 ARG A CA 1
ATOM 650 C C . ARG A 1 85 ? -6.279 -14.872 12.576 1.00 84.06 85 ARG A C 1
ATOM 652 O O . ARG A 1 85 ? -6.433 -14.824 11.350 1.00 84.06 85 ARG A O 1
ATOM 659 N N . LEU A 1 86 ? -6.511 -13.823 13.363 1.00 86.06 86 LEU A N 1
ATOM 660 C CA . LEU A 1 86 ? -6.888 -12.505 12.866 1.00 86.06 86 LEU A CA 1
ATOM 661 C C . LEU A 1 86 ? -5.701 -11.868 12.137 1.00 86.06 86 LEU A C 1
ATOM 663 O O . LEU A 1 86 ? -4.645 -11.643 12.718 1.00 86.06 86 LEU A O 1
ATOM 667 N N . LEU A 1 87 ? -5.894 -11.528 10.865 1.00 87.00 87 LEU A N 1
ATOM 668 C CA . LEU A 1 87 ? -4.917 -10.743 10.113 1.00 87.00 87 LEU A CA 1
ATOM 669 C C . LEU A 1 87 ? -4.970 -9.285 10.577 1.00 87.00 87 LEU A C 1
ATOM 671 O O . LEU A 1 87 ? -6.063 -8.728 10.699 1.00 87.00 87 LEU A O 1
ATOM 675 N N . LEU A 1 88 ? -3.819 -8.647 10.772 1.00 88.12 88 LEU A N 1
ATOM 676 C CA . LEU A 1 88 ? -3.677 -7.256 11.212 1.00 88.12 88 LEU A CA 1
ATOM 677 C C . LEU A 1 88 ? -2.792 -6.485 10.237 1.00 88.12 88 LEU A C 1
ATOM 679 O O . LEU A 1 88 ? -1.764 -6.982 9.802 1.00 88.12 88 LEU A O 1
ATOM 683 N N . GLU A 1 89 ? -3.178 -5.265 9.867 1.00 90.06 89 GLU A N 1
ATOM 684 C CA . GLU A 1 89 ? -2.367 -4.435 8.970 1.00 90.06 89 GLU A CA 1
ATOM 685 C C . GLU A 1 89 ? -1.031 -4.096 9.622 1.00 90.06 89 GLU A C 1
ATOM 687 O O . GLU A 1 89 ? -0.998 -3.536 10.719 1.00 90.06 89 GLU A O 1
ATOM 692 N N . ALA A 1 90 ? 0.061 -4.394 8.929 1.00 86.88 90 ALA A N 1
ATOM 693 C CA . ALA A 1 90 ? 1.399 -4.187 9.448 1.00 86.88 90 ALA A CA 1
ATOM 694 C C . ALA A 1 90 ? 2.324 -3.571 8.401 1.00 86.88 90 ALA A C 1
ATOM 696 O O . ALA A 1 90 ? 1.978 -3.419 7.228 1.00 86.88 90 ALA A O 1
ATOM 697 N N . ARG A 1 91 ? 3.512 -3.191 8.855 1.00 84.19 91 ARG A N 1
ATOM 698 C CA . ARG A 1 91 ? 4.638 -2.768 8.036 1.00 84.19 91 ARG A CA 1
ATOM 699 C C . ARG A 1 91 ? 5.886 -3.531 8.457 1.00 84.19 91 ARG A C 1
ATOM 701 O O . ARG A 1 91 ? 6.014 -3.871 9.631 1.00 84.19 91 ARG A O 1
ATOM 708 N N . PRO A 1 92 ? 6.801 -3.793 7.522 1.00 76.31 92 PRO A N 1
ATOM 709 C CA . PRO A 1 92 ? 8.076 -4.387 7.868 1.00 76.31 92 PRO A CA 1
ATOM 710 C C . PRO A 1 92 ? 8.892 -3.427 8.738 1.00 76.31 92 PRO A C 1
ATOM 712 O O . PRO A 1 92 ? 8.973 -2.232 8.456 1.00 76.31 92 PRO A O 1
ATOM 715 N N . ASN A 1 93 ? 9.502 -3.971 9.781 1.00 76.38 93 ASN A N 1
ATOM 716 C CA . ASN A 1 93 ? 10.596 -3.361 10.513 1.00 76.38 93 ASN A CA 1
ATOM 717 C C . ASN A 1 93 ? 11.878 -4.082 10.083 1.00 76.38 93 ASN A C 1
ATOM 719 O O . ASN A 1 93 ? 12.228 -5.130 10.626 1.00 76.38 93 ASN A O 1
ATOM 723 N N . TRP A 1 94 ? 12.538 -3.543 9.056 1.00 71.81 94 TRP A N 1
ATOM 724 C CA . TRP A 1 94 ? 13.704 -4.179 8.441 1.00 71.81 94 TRP A CA 1
ATOM 725 C C . TRP A 1 94 ? 14.908 -4.268 9.379 1.00 71.81 94 TRP A C 1
ATOM 727 O O . TRP A 1 94 ? 15.676 -5.217 9.270 1.00 71.81 94 TRP A O 1
ATOM 737 N N . GLU A 1 95 ? 15.047 -3.323 10.312 1.00 71.12 95 GLU A N 1
ATOM 738 C CA . GLU A 1 95 ? 16.134 -3.322 11.297 1.00 71.12 95 GLU A CA 1
ATOM 739 C C . GLU A 1 95 ? 15.963 -4.445 12.322 1.00 71.12 95 GLU A C 1
ATOM 741 O O . GLU A 1 95 ? 16.923 -5.134 12.656 1.00 71.12 95 GLU A O 1
ATOM 746 N N . ALA A 1 96 ? 14.731 -4.661 12.790 1.00 69.62 96 ALA A N 1
ATOM 747 C CA . ALA A 1 96 ? 14.421 -5.701 13.768 1.00 69.62 96 ALA A CA 1
ATOM 748 C C . ALA A 1 96 ? 14.072 -7.061 13.136 1.00 69.62 96 ALA A C 1
ATOM 750 O O . ALA A 1 96 ? 13.831 -8.022 13.862 1.00 69.62 96 ALA A O 1
ATOM 751 N N . GLY A 1 97 ? 13.987 -7.146 11.803 1.00 69.00 97 GLY A N 1
ATOM 752 C CA . GLY A 1 97 ? 13.525 -8.349 11.104 1.00 69.00 97 GLY A CA 1
ATOM 753 C C . GLY A 1 97 ? 12.094 -8.759 11.475 1.00 69.00 97 GLY A C 1
ATOM 754 O O . GLY A 1 97 ? 11.767 -9.942 11.436 1.00 69.00 97 GLY A O 1
ATOM 755 N N . SER A 1 98 ? 11.249 -7.801 11.862 1.00 74.81 98 SER A N 1
ATOM 756 C CA . SER A 1 98 ? 9.914 -8.046 12.418 1.00 74.81 98 SER A CA 1
ATOM 757 C C . SER A 1 98 ? 8.820 -7.277 11.673 1.00 74.81 98 SER A C 1
ATOM 759 O O . SER A 1 98 ? 9.079 -6.569 10.696 1.00 74.81 98 SER A O 1
ATOM 761 N N . LEU A 1 99 ? 7.568 -7.429 12.109 1.00 79.50 99 LEU A N 1
ATOM 762 C CA . LEU A 1 99 ? 6.442 -6.623 11.646 1.00 79.50 99 LEU A CA 1
ATOM 763 C C . LEU A 1 99 ? 6.004 -5.663 12.754 1.00 79.50 99 LEU A C 1
ATOM 765 O O . LEU A 1 99 ? 5.807 -6.073 13.893 1.00 79.50 99 LEU A O 1
ATOM 769 N N . ALA A 1 100 ? 5.810 -4.395 12.401 1.00 84.25 100 ALA A N 1
ATOM 770 C CA . ALA A 1 100 ? 5.188 -3.393 13.259 1.00 84.25 100 ALA A CA 1
ATOM 771 C C . ALA A 1 100 ? 3.755 -3.146 12.781 1.00 84.25 100 ALA A C 1
ATOM 773 O O . ALA A 1 100 ? 3.521 -2.834 11.609 1.00 84.25 100 ALA A O 1
ATOM 774 N N . GLN A 1 101 ? 2.771 -3.269 13.663 1.00 88.31 101 GLN A N 1
ATOM 775 C CA . GLN A 1 101 ? 1.374 -3.068 13.282 1.00 88.31 101 GLN A CA 1
ATOM 776 C C . GLN A 1 101 ? 1.076 -1.583 13.030 1.00 88.31 101 GLN A C 1
ATOM 778 O O . GLN A 1 101 ? 1.513 -0.698 13.767 1.00 88.31 101 GLN A O 1
ATOM 783 N N . TYR A 1 102 ? 0.292 -1.288 11.993 1.00 93.12 102 TYR A N 1
ATOM 784 C CA . TYR A 1 102 ? -0.263 0.052 11.822 1.00 93.12 102 TYR A CA 1
ATOM 785 C C . TYR A 1 102 ? -1.346 0.325 12.876 1.00 93.12 102 TYR A C 1
ATOM 787 O O . TYR A 1 102 ? -2.070 -0.605 13.251 1.00 93.12 102 TYR A O 1
ATOM 795 N N . PRO A 1 103 ? -1.542 1.595 13.287 1.00 93.88 103 PRO A N 1
ATOM 796 C CA . PRO A 1 103 ? -2.733 1.987 14.024 1.00 93.88 103 PRO A CA 1
ATOM 797 C C . PRO A 1 103 ? -3.983 1.630 13.215 1.00 93.88 103 PRO A C 1
ATOM 799 O O . PRO A 1 103 ? -4.141 2.062 12.063 1.00 93.88 103 PRO A O 1
ATOM 802 N N . GLN A 1 104 ? -4.859 0.819 13.803 1.00 94.62 104 GLN A N 1
ATOM 803 C CA . GLN A 1 104 ? -6.044 0.316 13.119 1.00 94.62 104 GLN A CA 1
ATOM 804 C C . GLN A 1 104 ? -7.196 0.002 14.071 1.00 94.62 104 GLN A C 1
ATOM 806 O O . GLN A 1 104 ? -7.003 -0.438 15.199 1.00 94.62 104 GLN A O 1
ATOM 811 N N . MET A 1 105 ? -8.411 0.172 13.566 1.00 93.69 105 MET A N 1
ATOM 812 C CA . MET A 1 105 ? -9.642 -0.287 14.183 1.00 93.69 105 MET A CA 1
ATOM 813 C C . MET A 1 105 ? -10.184 -1.473 13.394 1.00 93.69 105 MET A C 1
ATOM 815 O O . MET A 1 105 ? -10.507 -1.342 12.212 1.00 93.69 105 MET A O 1
ATOM 819 N N . VAL A 1 106 ? -10.310 -2.613 14.062 1.00 92.56 106 VAL A N 1
ATOM 820 C CA . VAL A 1 106 ? -10.976 -3.811 13.549 1.00 92.56 106 VAL A CA 1
ATOM 821 C C . VAL A 1 106 ? -12.443 -3.775 13.959 1.00 92.56 106 VAL A C 1
ATOM 823 O O . VAL A 1 106 ? -12.763 -3.374 15.074 1.00 92.56 106 VAL A O 1
ATOM 826 N N . LEU A 1 107 ? -13.331 -4.174 13.052 1.00 90.62 107 LEU A N 1
ATOM 827 C CA . LEU A 1 107 ? -14.770 -4.211 13.277 1.00 90.62 107 LEU A CA 1
ATOM 828 C C . LEU A 1 107 ? -15.271 -5.642 13.117 1.00 90.62 107 LEU A C 1
ATOM 830 O O . LEU A 1 107 ? -15.307 -6.170 12.006 1.00 90.62 107 LEU A O 1
ATOM 834 N N . ASP A 1 108 ? -15.662 -6.263 14.223 1.00 83.75 108 ASP A N 1
ATOM 835 C CA . ASP A 1 108 ? -16.244 -7.601 14.221 1.00 83.75 108 ASP A CA 1
ATOM 836 C C . ASP A 1 108 ? -17.542 -7.667 15.038 1.00 83.75 108 ASP A C 1
ATOM 838 O O . ASP A 1 108 ? -18.080 -6.644 15.467 1.00 83.75 108 ASP A O 1
ATOM 842 N N . ALA A 1 109 ? -18.080 -8.878 15.213 1.00 78.19 109 ALA A N 1
ATOM 843 C CA . ALA A 1 109 ? -19.312 -9.106 15.967 1.00 78.19 109 ALA A CA 1
ATOM 844 C C . ALA A 1 109 ? -19.219 -8.646 17.436 1.00 78.19 109 ALA A C 1
ATOM 846 O O . ALA A 1 109 ? -20.237 -8.306 18.035 1.00 78.19 109 ALA A O 1
ATOM 847 N N . SER A 1 110 ? -18.010 -8.589 18.003 1.00 78.81 110 SER A N 1
ATOM 848 C CA . SER A 1 110 ? -17.751 -8.120 19.369 1.00 78.81 110 SER A CA 1
ATOM 849 C C . SER A 1 110 ? -17.700 -6.588 19.461 1.00 78.81 110 SER A C 1
ATOM 851 O O . SER A 1 110 ? -17.676 -6.023 20.558 1.00 78.81 110 SER A O 1
ATOM 853 N N . GLY A 1 111 ? -17.724 -5.904 18.316 1.00 83.19 111 GLY A N 1
ATOM 854 C CA . GLY A 1 111 ? -17.671 -4.456 18.193 1.00 83.19 111 GLY A CA 1
ATOM 855 C C . GLY A 1 111 ? -16.303 -3.947 17.728 1.00 83.19 111 GLY A C 1
ATOM 856 O O . GLY A 1 111 ? -15.463 -4.712 17.252 1.00 83.19 111 GLY A O 1
ATOM 857 N N . PRO A 1 112 ? -16.074 -2.627 17.808 1.00 88.00 112 PRO A N 1
ATOM 858 C CA . PRO A 1 112 ? -14.816 -2.039 17.385 1.00 88.00 112 PRO A CA 1
ATOM 859 C C . PRO A 1 112 ? -13.691 -2.333 18.378 1.00 88.00 112 PRO A C 1
ATOM 861 O O . PRO A 1 112 ? -13.848 -2.152 19.587 1.00 88.00 112 PRO A O 1
ATOM 864 N N . GLN A 1 113 ? -12.533 -2.712 17.846 1.00 88.94 113 GLN A N 1
ATOM 865 C CA . GLN A 1 113 ? -11.328 -3.028 18.609 1.00 88.94 113 GLN A CA 1
ATOM 866 C C . GLN A 1 113 ? -10.145 -2.230 18.068 1.00 88.94 113 GLN A C 1
ATOM 868 O O . GLN A 1 113 ? -9.883 -2.250 16.862 1.00 88.94 113 GLN A O 1
ATOM 873 N N . LEU A 1 114 ? -9.412 -1.551 18.949 1.00 90.38 114 LEU A N 1
ATOM 874 C CA . LEU A 1 114 ? -8.208 -0.812 18.576 1.00 90.38 114 LEU A CA 1
ATOM 875 C C . LEU A 1 114 ? -6.982 -1.720 18.632 1.00 90.38 114 LEU A C 1
ATOM 877 O O . LEU A 1 114 ? -6.777 -2.434 19.613 1.00 90.38 114 LEU A O 1
ATOM 881 N N . ARG A 1 115 ? -6.160 -1.662 17.586 1.00 90.12 115 ARG A N 1
ATOM 882 C CA . ARG A 1 115 ? -4.920 -2.425 17.430 1.00 90.12 115 ARG A CA 1
ATOM 883 C C . ARG A 1 115 ? -3.803 -1.506 16.932 1.00 90.12 115 ARG A C 1
ATOM 885 O O . ARG A 1 115 ? -4.057 -0.462 16.324 1.00 90.12 115 ARG A O 1
ATOM 892 N N . GLY A 1 116 ? -2.567 -1.906 17.179 1.00 90.38 116 GLY A N 1
ATOM 893 C CA . GLY A 1 116 ? -1.376 -1.169 16.784 1.00 90.38 116 GLY A CA 1
ATOM 894 C C . GLY A 1 116 ? -0.128 -1.793 17.386 1.00 90.38 116 GLY A C 1
ATOM 895 O O . GLY A 1 116 ? -0.212 -2.728 18.182 1.00 90.38 116 GLY A O 1
ATOM 896 N N . ASP A 1 117 ? 1.026 -1.262 16.999 1.00 88.94 117 ASP A N 1
ATOM 897 C CA . ASP A 1 117 ? 2.306 -1.744 17.497 1.00 88.94 117 ASP A CA 1
ATOM 898 C C . ASP A 1 117 ? 2.412 -1.601 19.027 1.00 88.94 117 ASP A C 1
ATOM 900 O O . ASP A 1 117 ? 2.111 -0.549 19.599 1.00 88.94 117 ASP A O 1
ATOM 904 N N . HIS A 1 118 ? 2.827 -2.677 19.700 1.00 83.88 118 HIS A N 1
ATOM 905 C CA . HIS A 1 118 ? 2.867 -2.722 21.161 1.00 83.88 118 HIS A CA 1
ATOM 906 C C . HIS A 1 118 ? 3.837 -1.691 21.739 1.00 83.88 118 HIS A C 1
ATOM 908 O O . HIS A 1 118 ? 3.501 -0.995 22.701 1.00 83.88 118 HIS A O 1
ATOM 914 N N . GLN A 1 119 ? 5.018 -1.570 21.132 1.00 85.31 119 GLN A N 1
ATOM 915 C CA . GLN A 1 119 ? 6.049 -0.657 21.594 1.00 85.31 119 GLN A CA 1
ATOM 916 C C . GLN A 1 119 ? 5.630 0.795 21.358 1.00 85.31 119 GLN A C 1
ATOM 918 O O . GLN A 1 119 ? 5.830 1.636 22.239 1.00 85.31 119 GLN A O 1
ATOM 923 N N . GLU A 1 120 ? 4.986 1.096 20.224 1.00 88.00 120 GLU A N 1
ATOM 924 C CA . GLU A 1 120 ? 4.398 2.417 19.983 1.00 88.00 120 GLU A CA 1
ATOM 925 C C . GLU A 1 120 ? 3.357 2.773 21.040 1.00 88.00 120 GLU A C 1
ATOM 927 O O . GLU A 1 120 ? 3.389 3.879 21.567 1.00 88.00 120 GLU A O 1
ATOM 932 N N . ILE A 1 121 ? 2.460 1.849 21.383 1.00 86.56 121 ILE A N 1
ATOM 933 C CA . ILE A 1 121 ? 1.395 2.111 22.358 1.00 86.56 121 ILE A CA 1
ATOM 934 C C . ILE A 1 121 ? 1.970 2.345 23.755 1.00 86.56 121 ILE A C 1
ATOM 936 O O . ILE A 1 121 ? 1.539 3.272 24.442 1.00 86.56 121 ILE A O 1
ATOM 940 N N . LEU A 1 122 ? 2.950 1.536 24.173 1.00 85.25 122 LEU A N 1
ATOM 941 C CA . LEU A 1 122 ? 3.644 1.737 25.446 1.00 85.25 122 LEU A CA 1
ATOM 942 C C . LEU A 1 122 ? 4.364 3.087 25.487 1.00 85.25 122 LEU A C 1
ATOM 944 O O . LEU A 1 122 ? 4.260 3.805 26.476 1.00 85.25 122 LEU A O 1
ATOM 948 N N . THR A 1 123 ? 5.063 3.441 24.408 1.00 87.75 123 THR A N 1
ATOM 949 C CA . THR A 1 123 ? 5.863 4.672 24.337 1.00 87.75 123 THR A CA 1
ATOM 950 C C . THR A 1 123 ? 4.994 5.924 24.228 1.00 87.75 123 THR A C 1
ATOM 952 O O . THR A 1 123 ? 5.342 6.968 24.770 1.00 87.75 123 THR A O 1
ATOM 955 N N . PHE A 1 124 ? 3.887 5.846 23.489 1.00 90.81 124 PHE A N 1
ATOM 956 C CA . PHE A 1 124 ? 3.019 6.986 23.201 1.00 90.81 124 PHE A CA 1
ATOM 957 C C . PHE A 1 124 ? 1.980 7.239 24.301 1.00 90.81 124 PHE A C 1
ATOM 959 O O . PHE A 1 124 ? 1.502 8.360 24.435 1.00 90.81 124 PHE A O 1
ATOM 966 N N . GLY A 1 125 ? 1.652 6.211 25.086 1.00 90.50 125 GLY A N 1
ATOM 967 C CA . GLY A 1 125 ? 0.556 6.235 26.047 1.00 90.50 125 GLY A CA 1
ATOM 968 C C . GLY A 1 125 ? -0.736 5.720 25.416 1.00 90.50 125 GLY A C 1
ATOM 969 O O . GLY A 1 125 ? -1.133 6.119 24.319 1.00 90.50 125 GLY A O 1
ATOM 970 N N . ARG A 1 126 ? -1.404 4.782 26.100 1.00 87.31 126 ARG A N 1
ATOM 971 C CA . ARG A 1 126 ? -2.609 4.116 25.576 1.00 87.31 126 ARG A CA 1
ATOM 972 C C . ARG A 1 126 ? -3.751 5.103 25.337 1.00 87.31 126 ARG A C 1
ATOM 974 O O . ARG A 1 126 ? -4.392 5.047 24.290 1.00 87.31 126 ARG A O 1
ATOM 981 N N . SER A 1 127 ? -4.010 5.978 26.304 1.00 88.88 127 SER A N 1
ATOM 982 C CA . SER A 1 127 ? -5.107 6.946 26.238 1.00 88.88 127 SER A CA 1
ATOM 983 C C . SER A 1 127 ? -4.888 7.947 25.105 1.00 88.88 127 SER A C 1
ATOM 985 O O . SER A 1 127 ? -5.805 8.257 24.347 1.00 88.88 127 SER A O 1
ATOM 987 N N . GLU A 1 128 ? -3.655 8.415 24.951 1.00 91.19 128 GLU A N 1
ATOM 988 C CA . GLU A 1 128 ? -3.223 9.335 23.909 1.00 91.19 128 GLU A CA 1
ATOM 989 C C . GLU A 1 128 ? -3.312 8.676 22.532 1.00 91.19 128 GLU A C 1
ATOM 991 O O . GLU A 1 128 ? -3.845 9.278 21.599 1.00 91.19 128 GLU A O 1
ATOM 996 N N . PHE A 1 129 ? -2.856 7.425 22.411 1.00 92.06 129 PHE A N 1
ATOM 997 C CA . PHE A 1 129 ? -2.946 6.634 21.183 1.00 92.06 129 PHE A CA 1
ATOM 998 C C . PHE A 1 129 ? -4.404 6.522 20.720 1.00 92.06 129 PHE A C 1
ATOM 1000 O O . PHE A 1 129 ? -4.735 6.837 19.574 1.00 92.06 129 PHE A O 1
ATOM 1007 N N . GLU A 1 130 ? -5.287 6.118 21.633 1.00 91.62 130 GLU A N 1
ATOM 1008 C CA . GLU A 1 130 ? -6.717 5.962 21.384 1.00 91.62 130 GLU A CA 1
ATOM 1009 C C . GLU A 1 130 ? -7.369 7.281 20.955 1.00 91.62 130 GLU A C 1
ATOM 1011 O O . GLU A 1 130 ? -8.031 7.342 19.914 1.00 91.62 130 GLU A O 1
ATOM 1016 N N . GLN A 1 131 ? -7.119 8.365 21.691 1.00 91.75 131 GLN A N 1
ATOM 1017 C CA . GLN A 1 131 ? -7.675 9.679 21.372 1.00 91.75 131 GLN A CA 1
ATOM 1018 C C . GLN A 1 131 ? -7.184 10.215 20.025 1.00 91.75 131 GLN A C 1
ATOM 1020 O O . GLN A 1 131 ? -7.992 10.717 19.238 1.00 91.75 131 GLN A O 1
ATOM 1025 N N . VAL A 1 132 ? -5.881 10.123 19.741 1.00 94.31 132 VAL A N 1
ATOM 1026 C CA . VAL A 1 132 ? -5.300 10.592 18.474 1.00 94.31 132 VAL A CA 1
ATOM 1027 C C . VAL A 1 132 ? -5.891 9.820 17.302 1.00 94.31 132 VAL A C 1
ATOM 1029 O O . VAL A 1 132 ? -6.284 10.438 16.304 1.00 94.31 132 VAL A O 1
ATOM 1032 N N . PHE A 1 133 ? -5.999 8.495 17.425 1.00 94.38 133 PHE A N 1
ATOM 1033 C CA . PHE A 1 133 ? -6.565 7.655 16.378 1.00 94.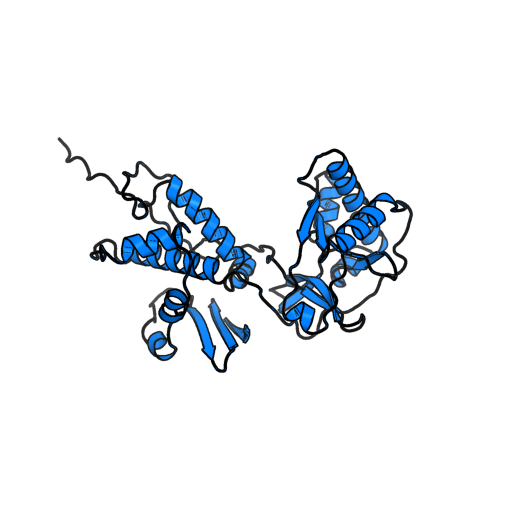38 133 PHE A CA 1
ATOM 1034 C C . PHE A 1 133 ? -8.037 7.998 16.118 1.00 94.38 133 PHE A C 1
ATOM 1036 O O . PHE A 1 133 ? -8.385 8.343 14.986 1.00 94.38 133 PHE A O 1
ATOM 1043 N N . ILE A 1 134 ? -8.884 7.998 17.159 1.00 92.44 134 ILE A N 1
ATOM 1044 C CA . ILE A 1 134 ? -10.324 8.286 17.040 1.00 92.44 134 ILE A CA 1
ATOM 1045 C C . ILE A 1 134 ? -10.556 9.681 16.455 1.00 92.44 134 ILE A C 1
ATOM 1047 O O . ILE A 1 134 ? -11.320 9.838 15.500 1.00 92.44 134 ILE A O 1
ATOM 1051 N N . ARG A 1 135 ? -9.895 10.713 16.997 1.00 92.75 135 ARG A N 1
ATOM 1052 C CA . ARG A 1 135 ? -10.109 12.099 16.554 1.00 92.75 135 ARG A CA 1
ATOM 1053 C C . ARG A 1 135 ? -9.675 12.302 15.107 1.00 92.75 135 ARG A C 1
ATOM 1055 O O . ARG A 1 135 ? -10.385 12.962 14.349 1.00 92.75 135 ARG A O 1
ATOM 1062 N N . SER A 1 136 ? -8.545 11.717 14.711 1.00 94.44 136 SER A N 1
ATOM 1063 C CA . SER A 1 136 ? -8.061 11.790 13.330 1.00 94.44 136 SER A CA 1
ATOM 1064 C C . SER A 1 136 ? -8.997 11.057 12.371 1.00 94.44 136 SER A C 1
ATOM 1066 O O . SER A 1 136 ? -9.390 11.626 11.353 1.00 94.44 136 SER A O 1
ATOM 1068 N N . MET A 1 137 ? -9.420 9.845 12.740 1.00 94.12 137 MET A N 1
ATOM 1069 C CA . MET A 1 137 ? -10.370 9.029 11.985 1.00 94.12 137 MET A CA 1
ATOM 1070 C C . MET A 1 137 ? -11.693 9.762 11.759 1.00 94.12 137 MET A C 1
ATOM 1072 O O . MET A 1 137 ? -12.124 9.915 10.619 1.00 94.12 137 MET A O 1
ATOM 1076 N N . LEU A 1 138 ? -12.338 10.241 12.828 1.00 92.25 138 LEU A N 1
ATOM 1077 C CA . LEU A 1 138 ? -13.636 10.911 12.728 1.00 92.25 138 LEU A CA 1
ATOM 1078 C C . LEU A 1 138 ? -13.546 12.215 11.937 1.00 92.25 138 LEU A C 1
ATOM 1080 O O . LEU A 1 138 ? -14.455 12.539 11.173 1.00 92.25 138 LEU A O 1
ATOM 1084 N N . ARG A 1 139 ? -12.447 12.962 12.084 1.00 91.56 139 ARG A N 1
ATOM 1085 C CA . ARG A 1 139 ? -12.199 14.172 11.294 1.00 91.56 139 ARG A CA 1
ATOM 1086 C C . ARG A 1 139 ? -12.136 13.857 9.801 1.00 91.56 139 ARG A C 1
ATOM 1088 O O . ARG A 1 139 ? -12.805 14.524 9.013 1.00 91.56 139 ARG A O 1
ATOM 1095 N N . ASP A 1 140 ? -11.349 12.860 9.413 1.00 91.19 140 ASP A N 1
ATOM 1096 C CA . ASP A 1 140 ? -11.151 12.522 8.003 1.00 91.19 140 ASP A CA 1
ATOM 1097 C C . ASP A 1 140 ? -12.379 11.798 7.408 1.00 91.19 140 ASP A C 1
ATOM 1099 O O . ASP A 1 140 ? -12.729 12.037 6.251 1.00 91.19 140 ASP A O 1
ATOM 1103 N N . PHE A 1 141 ? -13.135 11.051 8.219 1.00 92.31 141 PHE A N 1
ATOM 1104 C CA . PHE A 1 141 ? -14.448 10.514 7.846 1.00 92.31 141 PHE A CA 1
ATOM 1105 C C . PHE A 1 141 ? -15.480 11.617 7.564 1.00 92.31 141 PHE A C 1
ATOM 1107 O O . PHE A 1 141 ? -16.136 11.595 6.523 1.00 92.31 141 PHE A O 1
ATOM 1114 N N . ARG A 1 142 ? -15.591 12.635 8.429 1.00 91.69 142 ARG A N 1
ATOM 1115 C CA . ARG A 1 142 ? -16.490 13.785 8.199 1.00 91.69 142 ARG A CA 1
ATOM 1116 C C . ARG A 1 142 ? -16.136 14.542 6.921 1.00 91.69 142 ARG A C 1
ATOM 1118 O O . ARG A 1 142 ? -17.028 14.951 6.186 1.00 91.69 142 ARG A O 1
ATOM 1125 N N . ARG A 1 143 ? -14.840 14.695 6.627 1.00 90.31 143 ARG A N 1
ATOM 1126 C CA . ARG A 1 143 ? -14.372 15.291 5.365 1.00 90.31 143 ARG A CA 1
ATOM 1127 C C . ARG A 1 143 ? -14.802 14.465 4.156 1.00 90.31 143 ARG A C 1
ATOM 1129 O O . ARG A 1 143 ? -15.259 15.044 3.177 1.00 90.31 143 ARG A O 1
ATOM 1136 N N . HIS A 1 144 ? -14.704 13.140 4.236 1.00 89.88 144 HIS A N 1
ATOM 1137 C CA . HIS A 1 144 ? -15.223 12.266 3.187 1.00 89.88 144 HIS A CA 1
ATOM 1138 C C . HIS A 1 144 ? -16.740 12.431 3.000 1.00 89.88 144 HIS A C 1
ATOM 1140 O O . HIS A 1 144 ? -17.177 12.623 1.870 1.00 89.88 144 HIS A O 1
ATOM 1146 N N . LYS A 1 145 ? -17.539 12.475 4.081 1.00 90.50 145 LYS A N 1
ATOM 1147 C CA . LYS A 1 145 ? -18.991 12.743 3.980 1.00 90.50 145 LYS A CA 1
ATOM 1148 C C . LYS A 1 145 ? -19.316 14.102 3.348 1.00 90.50 145 LYS A C 1
ATOM 1150 O O . LYS A 1 145 ? -20.365 14.241 2.733 1.00 90.50 145 LYS A O 1
ATOM 1155 N N . ALA A 1 146 ? -18.417 15.078 3.460 1.00 91.12 146 ALA A N 1
ATOM 1156 C CA . ALA A 1 146 ? -18.523 16.378 2.798 1.00 91.12 146 ALA A CA 1
ATOM 1157 C C . ALA A 1 146 ? -18.054 16.375 1.322 1.00 91.12 146 ALA A C 1
ATOM 1159 O O . ALA A 1 146 ? -17.871 17.442 0.741 1.00 91.12 146 ALA A O 1
ATOM 1160 N N . GLY A 1 147 ? -17.814 15.205 0.716 1.00 88.56 147 GLY A N 1
ATOM 1161 C CA . GLY A 1 147 ? -17.393 15.062 -0.685 1.00 88.56 147 GLY A CA 1
ATOM 1162 C C . GLY A 1 147 ? -15.882 15.173 -0.919 1.00 88.56 147 GLY A C 1
ATOM 1163 O O . GLY A 1 147 ? -15.433 15.267 -2.060 1.00 88.56 147 GLY A O 1
ATOM 1164 N N . LEU A 1 148 ? -15.060 15.169 0.138 1.00 87.06 148 LEU A N 1
ATOM 1165 C CA . LEU A 1 148 ? -13.599 15.195 0.015 1.00 87.06 148 LEU A CA 1
ATOM 1166 C C . LEU A 1 148 ? -13.031 13.765 -0.001 1.00 87.06 148 LEU A C 1
ATOM 1168 O O . LEU A 1 148 ? -12.395 13.317 0.954 1.00 87.06 148 LEU A O 1
ATOM 1172 N N . ASP A 1 149 ? -13.218 13.058 -1.117 1.00 75.19 149 ASP A N 1
ATOM 1173 C CA . ASP A 1 149 ? -12.930 11.616 -1.277 1.00 75.19 149 ASP A CA 1
ATOM 1174 C C . ASP A 1 149 ? -11.457 11.197 -1.143 1.00 75.19 149 ASP A C 1
ATOM 1176 O O . ASP A 1 149 ? -11.126 10.014 -1.088 1.00 75.19 149 ASP A O 1
ATOM 1180 N N . ARG A 1 150 ? -10.535 12.155 -1.042 1.00 82.06 150 ARG A N 1
ATOM 1181 C CA . ARG A 1 150 ? -9.093 11.889 -0.915 1.00 82.06 150 ARG A CA 1
ATOM 1182 C C . ARG A 1 150 ? -8.638 11.435 0.480 1.00 82.06 150 ARG A C 1
ATOM 1184 O O . ARG A 1 150 ? -7.455 11.150 0.653 1.00 82.06 150 ARG A O 1
ATOM 1191 N N . PHE A 1 151 ? -9.527 11.424 1.473 1.00 87.38 151 PHE A N 1
ATOM 1192 C CA . PHE A 1 151 ? -9.159 11.171 2.875 1.00 87.38 151 PHE A CA 1
ATOM 1193 C C . PHE A 1 151 ? -9.607 9.811 3.411 1.00 87.38 151 PHE A C 1
ATOM 1195 O O . PHE A 1 151 ? -9.030 9.328 4.384 1.00 87.38 151 PHE A O 1
ATOM 1202 N N . LEU A 1 152 ? -10.580 9.172 2.757 1.00 92.75 152 LEU A N 1
ATOM 1203 C CA . LEU A 1 152 ? -11.022 7.822 3.083 1.00 92.75 152 LEU A CA 1
ATOM 1204 C C . LEU A 1 152 ? -11.027 6.960 1.822 1.00 92.75 152 LEU A C 1
ATOM 1206 O O . LEU A 1 152 ? -11.853 7.133 0.931 1.00 92.75 152 LEU A O 1
ATOM 1210 N N . HIS A 1 153 ? -10.101 6.010 1.754 1.00 92.75 153 HIS A N 1
ATOM 1211 C CA . HIS A 1 153 ? -9.960 5.123 0.608 1.00 92.75 153 HIS A CA 1
ATOM 1212 C C . HIS A 1 153 ? -10.609 3.771 0.872 1.00 92.75 153 HIS A C 1
ATOM 1214 O O . HIS A 1 153 ? -10.302 3.101 1.854 1.00 92.75 153 HIS A O 1
ATOM 1220 N N . PHE A 1 154 ? -11.440 3.324 -0.062 1.00 93.25 154 PHE A N 1
ATOM 1221 C CA . PHE A 1 154 ? -12.077 2.015 -0.015 1.00 93.25 154 PHE A CA 1
ATOM 1222 C C . PHE A 1 154 ? -11.217 0.991 -0.758 1.00 93.25 154 PHE A C 1
ATOM 1224 O O . PHE A 1 154 ? -10.975 1.135 -1.956 1.00 93.25 154 PHE A O 1
ATOM 1231 N N . LYS A 1 155 ? -10.767 -0.057 -0.063 1.00 90.88 155 LYS A N 1
ATOM 1232 C CA . LYS A 1 155 ? -10.011 -1.161 -0.666 1.00 90.88 155 LYS A CA 1
ATOM 1233 C C . LYS A 1 155 ? -10.708 -2.491 -0.413 1.00 90.88 155 LYS A C 1
ATOM 1235 O O . LYS A 1 155 ? -10.654 -3.022 0.695 1.00 90.88 155 LYS A O 1
ATOM 1240 N N . ARG A 1 156 ? -11.320 -3.041 -1.463 1.00 88.25 156 ARG A N 1
ATOM 1241 C CA . ARG A 1 156 ? -11.823 -4.413 -1.437 1.00 88.25 156 ARG A CA 1
ATOM 1242 C C . ARG A 1 156 ? -10.644 -5.386 -1.477 1.00 88.25 156 ARG A C 1
ATOM 1244 O O . ARG A 1 156 ? -9.716 -5.191 -2.260 1.00 88.25 156 ARG A O 1
ATOM 1251 N N . VAL A 1 157 ? -10.686 -6.408 -0.632 1.00 82.38 157 VAL A N 1
ATOM 1252 C CA . VAL A 1 157 ? -9.766 -7.546 -0.680 1.00 82.38 157 VAL A CA 1
ATOM 1253 C C . VAL A 1 157 ? -10.502 -8.691 -1.337 1.00 82.38 157 VAL A C 1
ATOM 1255 O O . VAL A 1 157 ? -11.560 -9.108 -0.866 1.00 82.38 157 VAL A O 1
ATOM 1258 N N . GLU A 1 158 ? -9.955 -9.167 -2.443 1.00 77.12 158 GLU A N 1
ATOM 1259 C CA . GLU A 1 158 ? -10.449 -10.376 -3.083 1.00 77.12 158 GLU A CA 1
ATOM 1260 C C . GLU A 1 158 ? -10.141 -11.576 -2.191 1.00 77.12 158 GLU A C 1
ATOM 1262 O O . GLU A 1 158 ? -9.095 -11.622 -1.533 1.00 77.12 158 GLU A O 1
ATOM 1267 N N . ARG A 1 159 ? -11.069 -12.537 -2.142 1.00 68.69 159 ARG A N 1
ATOM 1268 C CA . ARG A 1 159 ? -10.784 -13.818 -1.496 1.00 68.69 159 ARG A CA 1
ATOM 1269 C C . ARG A 1 159 ? -9.592 -14.440 -2.211 1.00 68.69 159 ARG A C 1
ATOM 1271 O O . ARG A 1 159 ? -9.531 -14.451 -3.435 1.00 68.69 159 ARG A O 1
ATOM 1278 N N . ASN A 1 160 ? -8.627 -14.878 -1.423 1.00 64.50 160 ASN A N 1
ATOM 1279 C CA . ASN A 1 160 ? -7.403 -15.495 -1.895 1.00 64.50 160 ASN A CA 1
ATOM 1280 C C . ASN A 1 160 ? -7.108 -16.712 -1.020 1.00 64.50 160 ASN A C 1
ATOM 1282 O O . ASN A 1 160 ? -7.700 -16.871 0.050 1.00 64.50 160 ASN A O 1
ATOM 1286 N N . GLN A 1 161 ? -6.139 -17.519 -1.445 1.00 55.91 161 GLN A N 1
ATOM 1287 C CA . GLN A 1 161 ? -5.758 -18.742 -0.742 1.00 55.91 161 GLN A CA 1
ATOM 1288 C C . GLN A 1 161 ? -5.385 -18.507 0.732 1.00 55.91 161 GLN A C 1
ATOM 1290 O O . GLN A 1 161 ? -5.582 -19.393 1.553 1.00 55.91 161 GLN A O 1
ATOM 1295 N N . ILE A 1 162 ? -4.875 -17.325 1.106 1.00 60.91 162 ILE A N 1
ATOM 1296 C CA . ILE A 1 162 ? -4.568 -16.999 2.509 1.00 60.91 162 ILE A CA 1
ATOM 1297 C C . ILE A 1 162 ? -5.865 -16.873 3.313 1.00 60.91 162 ILE A C 1
ATOM 1299 O O . ILE A 1 162 ? -6.006 -17.498 4.355 1.00 60.91 162 ILE A O 1
ATOM 1303 N N . ILE A 1 163 ? -6.849 -16.124 2.817 1.00 60.88 163 ILE A N 1
ATOM 1304 C CA . ILE A 1 163 ? -8.167 -16.009 3.463 1.00 60.88 163 ILE A CA 1
ATOM 1305 C C . ILE A 1 163 ? -8.868 -17.379 3.506 1.00 60.88 163 ILE A C 1
ATOM 1307 O O . ILE A 1 163 ? -9.511 -17.719 4.495 1.00 60.88 163 ILE A O 1
ATOM 1311 N N . GLU A 1 164 ? -8.709 -18.189 2.461 1.00 62.72 164 GLU A N 1
ATOM 1312 C CA . GLU A 1 164 ? -9.307 -19.526 2.357 1.00 62.72 164 GLU A CA 1
ATOM 1313 C C . GLU A 1 164 ? -8.659 -20.557 3.296 1.00 62.72 164 GLU A C 1
ATOM 1315 O O . GLU A 1 164 ? -9.329 -21.495 3.718 1.00 62.72 164 GLU A O 1
ATOM 1320 N N . LYS A 1 165 ? -7.404 -20.350 3.723 1.00 68.62 165 LYS A N 1
ATOM 1321 C CA . LYS A 1 165 ? -6.693 -21.178 4.723 1.00 68.62 165 LYS A CA 1
ATOM 1322 C C . LYS A 1 165 ? -7.179 -20.974 6.173 1.00 68.62 165 LYS A C 1
ATOM 1324 O O . LYS A 1 165 ? -6.527 -21.420 7.118 1.00 68.62 165 LYS A O 1
ATOM 1329 N N . GLY A 1 166 ? -8.317 -20.306 6.368 1.00 74.56 166 GLY A N 1
ATOM 1330 C CA . GLY A 1 166 ? -8.942 -20.109 7.680 1.00 74.56 166 GLY A CA 1
ATOM 1331 C C . GLY A 1 166 ? -8.435 -18.890 8.455 1.00 74.56 166 GLY A C 1
ATOM 1332 O O . GLY A 1 166 ? -8.631 -18.823 9.665 1.00 74.56 166 GLY A O 1
ATOM 1333 N N . TYR A 1 167 ? -7.783 -17.934 7.788 1.00 82.12 167 TYR A N 1
ATOM 1334 C CA . TYR A 1 167 ? -7.407 -16.656 8.396 1.00 82.12 167 TYR A CA 1
ATOM 1335 C C . TYR A 1 167 ? -8.579 -15.673 8.380 1.00 82.12 167 TYR A C 1
ATOM 1337 O O . TYR A 1 167 ? -9.296 -15.543 7.383 1.00 82.12 167 TYR A O 1
ATOM 1345 N N . ARG A 1 168 ? -8.762 -14.928 9.475 1.00 84.31 168 ARG A N 1
ATOM 1346 C CA . ARG A 1 168 ? -9.903 -14.017 9.632 1.00 84.31 168 ARG A CA 1
ATOM 1347 C C . ARG A 1 168 ? -9.537 -12.604 9.181 1.00 84.31 168 ARG A C 1
ATOM 1349 O O . ARG A 1 168 ? -8.586 -12.006 9.685 1.00 84.31 168 ARG A O 1
ATOM 1356 N N . LEU A 1 169 ? -10.329 -12.035 8.266 1.00 86.81 169 LEU A N 1
ATOM 1357 C CA . LEU A 1 169 ? -10.137 -10.671 7.758 1.00 86.81 169 LEU A CA 1
ATOM 1358 C C . LEU A 1 169 ? -11.431 -9.813 7.836 1.00 86.81 169 LEU A C 1
ATOM 1360 O O . LEU A 1 169 ? -11.965 -9.435 6.795 1.00 86.81 169 LEU A O 1
ATOM 1364 N N . PRO A 1 170 ? -11.916 -9.449 9.047 1.00 90.50 170 PRO A N 1
ATOM 1365 C CA . PRO A 1 170 ? -13.027 -8.495 9.243 1.00 90.50 170 PRO A CA 1
ATOM 1366 C C . PRO A 1 170 ? -12.854 -7.124 8.543 1.00 90.50 170 PRO A C 1
ATOM 1368 O O . PRO A 1 170 ? -11.735 -6.738 8.190 1.00 90.50 170 PRO A O 1
ATOM 1371 N N . PRO A 1 171 ? -13.912 -6.314 8.373 1.00 93.81 171 PRO A N 1
ATOM 1372 C CA . PRO A 1 171 ? -13.739 -4.915 7.999 1.00 93.81 171 PRO A CA 1
ATOM 1373 C C . PRO A 1 171 ? -12.842 -4.173 8.994 1.00 93.81 171 PRO A C 1
ATOM 1375 O O . PRO A 1 171 ? -12.850 -4.434 10.198 1.00 93.81 171 PRO A O 1
ATOM 1378 N N . ARG A 1 172 ? -12.050 -3.230 8.489 1.00 94.38 172 ARG A N 1
ATOM 1379 C CA . ARG A 1 172 ? -11.138 -2.438 9.322 1.00 94.38 172 ARG A CA 1
ATOM 1380 C C . ARG A 1 172 ? -10.846 -1.081 8.724 1.00 94.38 172 ARG A C 1
ATOM 1382 O O . ARG A 1 172 ? -10.856 -0.912 7.501 1.00 94.38 172 ARG A O 1
ATOM 1389 N N . LEU A 1 173 ? -10.496 -0.152 9.598 1.00 95.62 173 LEU A N 1
ATOM 1390 C CA . LEU A 1 173 ? -9.964 1.145 9.235 1.00 95.62 173 LEU A CA 1
ATOM 1391 C C . LEU A 1 173 ? -8.538 1.277 9.756 1.00 95.62 173 LEU A C 1
ATOM 1393 O O . LEU A 1 173 ? -8.296 1.030 10.929 1.00 95.62 173 LEU A O 1
ATOM 1397 N N . PHE A 1 174 ? -7.598 1.687 8.915 1.00 95.38 174 PHE A N 1
ATOM 1398 C CA . PHE A 1 174 ? -6.208 1.871 9.329 1.00 95.38 174 PHE A CA 1
ATOM 1399 C C . PHE A 1 174 ? -5.562 3.051 8.609 1.00 95.38 174 PHE A C 1
ATOM 1401 O O . PHE A 1 174 ? -6.079 3.544 7.600 1.00 95.38 174 PHE A O 1
ATOM 1408 N N . VAL A 1 175 ? -4.413 3.487 9.118 1.00 94.25 175 VAL A N 1
ATOM 1409 C CA . VAL A 1 175 ? -3.593 4.532 8.504 1.00 94.25 175 VAL A CA 1
ATOM 1410 C C . VAL A 1 175 ? -2.171 4.021 8.286 1.00 94.25 175 VAL A C 1
ATOM 1412 O O . VAL A 1 175 ? -1.608 3.341 9.135 1.00 94.25 175 VAL A O 1
ATOM 1415 N N . ARG A 1 176 ? -1.577 4.338 7.131 1.00 91.25 176 ARG A N 1
ATOM 1416 C CA . ARG A 1 176 ? -0.198 3.942 6.805 1.00 91.25 176 ARG A CA 1
ATOM 1417 C C . ARG A 1 176 ? 0.818 4.939 7.356 1.00 91.25 176 ARG A C 1
ATOM 1419 O O . ARG A 1 176 ? 1.432 5.666 6.588 1.00 91.25 176 ARG A O 1
ATOM 1426 N N . MET A 1 177 ? 0.920 5.033 8.674 1.00 91.25 177 MET A N 1
ATOM 1427 C CA . MET A 1 177 ? 1.948 5.805 9.383 1.00 91.25 177 MET A CA 1
ATOM 1428 C C . MET A 1 177 ? 2.009 5.352 10.844 1.00 91.25 177 MET A C 1
ATOM 1430 O O . MET A 1 177 ? 1.088 4.671 11.301 1.00 91.25 177 MET A O 1
ATOM 1434 N N . SER A 1 178 ? 3.071 5.715 11.564 1.00 91.75 178 SER A N 1
ATOM 1435 C CA . SER A 1 178 ? 3.131 5.488 13.013 1.00 91.75 178 SER A CA 1
ATOM 1436 C C . SER A 1 178 ? 2.083 6.333 13.743 1.00 91.75 178 SER A C 1
ATOM 1438 O O . SER A 1 178 ? 1.589 7.337 13.209 1.00 91.75 178 SER A O 1
ATOM 1440 N N . ILE A 1 179 ? 1.755 5.981 14.990 1.00 93.81 179 ILE A N 1
ATOM 1441 C CA . ILE A 1 179 ? 0.873 6.834 15.800 1.00 93.81 179 ILE A CA 1
ATOM 1442 C C . ILE A 1 179 ? 1.475 8.227 16.030 1.00 93.81 179 ILE A C 1
ATOM 1444 O O . ILE A 1 179 ? 0.745 9.218 16.047 1.00 93.81 179 ILE A O 1
ATOM 1448 N N . ARG A 1 180 ? 2.806 8.323 16.140 1.00 94.44 180 ARG A N 1
ATOM 1449 C CA . ARG A 1 180 ? 3.516 9.590 16.340 1.00 94.44 180 ARG A CA 1
ATOM 1450 C C . ARG A 1 180 ? 3.346 10.511 15.132 1.00 94.44 180 ARG A C 1
ATOM 1452 O O . ARG A 1 180 ? 2.986 11.672 15.298 1.00 94.44 180 ARG A O 1
ATOM 1459 N N . ASP A 1 181 ? 3.494 9.975 13.923 1.00 94.69 181 ASP A N 1
ATOM 1460 C CA . ASP A 1 181 ? 3.266 10.737 12.690 1.00 94.69 181 ASP A CA 1
ATOM 1461 C C . ASP A 1 181 ? 1.807 11.184 12.554 1.00 94.69 181 ASP A C 1
ATOM 1463 O O . ASP A 1 181 ? 1.519 12.296 12.093 1.00 94.69 181 ASP A O 1
ATOM 1467 N N . LEU A 1 182 ? 0.868 10.320 12.957 1.00 95.62 182 LEU A N 1
ATOM 1468 C CA . LEU A 1 182 ? -0.552 10.654 12.966 1.00 95.62 182 LEU A CA 1
ATOM 1469 C C . LEU A 1 182 ? -0.835 11.803 13.940 1.00 95.62 182 LEU A C 1
ATOM 1471 O O . LEU A 1 182 ? -1.547 12.743 13.580 1.00 95.62 182 LEU A O 1
ATOM 1475 N N . ALA A 1 183 ? -0.250 11.756 15.137 1.00 95.44 183 ALA A N 1
ATOM 1476 C CA . ALA A 1 183 ? -0.364 12.801 16.147 1.00 95.44 183 ALA A CA 1
ATOM 1477 C C . ALA A 1 183 ? 0.214 14.132 15.656 1.00 95.44 183 ALA A C 1
ATOM 1479 O O . ALA A 1 183 ? -0.464 15.159 15.716 1.00 95.44 183 ALA A O 1
ATOM 1480 N N . ASP A 1 184 ? 1.412 14.114 15.072 1.00 95.69 184 ASP A N 1
ATOM 1481 C CA . ASP A 1 184 ? 2.053 15.299 14.502 1.00 95.69 184 ASP A CA 1
ATOM 1482 C C . ASP A 1 184 ? 1.195 15.935 13.405 1.00 95.69 184 ASP A C 1
ATOM 1484 O O . ASP A 1 184 ? 1.027 17.160 13.347 1.00 95.69 184 ASP A O 1
ATOM 1488 N N . ARG A 1 185 ? 0.600 15.115 12.530 1.00 94.56 185 ARG A N 1
ATOM 1489 C CA . ARG A 1 185 ? -0.356 15.599 11.526 1.00 94.56 185 ARG A CA 1
ATOM 1490 C C . ARG A 1 185 ? -1.610 16.165 12.170 1.00 94.56 185 ARG A C 1
ATOM 1492 O O . ARG A 1 185 ? -2.088 17.209 11.726 1.00 94.56 185 ARG A O 1
ATOM 1499 N N . TYR A 1 186 ? -2.142 15.498 13.190 1.00 91.62 186 TYR A N 1
ATOM 1500 C CA . TYR A 1 186 ? -3.321 15.952 13.911 1.00 91.62 186 TYR A CA 1
ATOM 1501 C C . TYR A 1 186 ? -3.099 17.346 14.512 1.00 91.62 186 TYR A C 1
ATOM 1503 O O . TYR A 1 186 ? -3.875 18.250 14.195 1.00 91.62 186 TYR A O 1
ATOM 1511 N N . VAL A 1 187 ? -2.001 17.539 15.255 1.00 93.06 187 VAL A N 1
ATOM 1512 C CA . VAL A 1 187 ? -1.599 18.816 15.875 1.00 93.06 187 VAL A CA 1
ATOM 1513 C C . VAL A 1 187 ? -1.404 19.914 14.829 1.00 93.06 187 VAL A C 1
ATOM 1515 O O . VAL A 1 187 ? -1.890 21.028 14.997 1.00 93.06 187 VAL A O 1
ATOM 1518 N N . ARG A 1 188 ? -0.766 19.601 13.695 1.00 94.25 188 ARG A N 1
ATOM 1519 C CA . ARG A 1 188 ? -0.540 20.564 12.598 1.00 94.25 188 ARG A CA 1
ATOM 1520 C C . ARG A 1 188 ? -1.771 20.793 11.712 1.00 94.25 188 ARG A C 1
ATOM 1522 O O . ARG A 1 188 ? -1.640 21.384 10.641 1.00 94.25 188 ARG A O 1
ATOM 1529 N N . ASN A 1 189 ? -2.940 20.278 12.099 1.00 89.44 189 ASN A N 1
ATOM 1530 C CA . ASN A 1 189 ? -4.176 20.298 11.313 1.00 89.44 189 ASN A CA 1
ATOM 1531 C C . ASN A 1 189 ? -4.009 19.763 9.871 1.00 89.44 189 ASN A C 1
ATOM 1533 O O . ASN A 1 189 ? -4.718 20.156 8.940 1.00 89.44 189 ASN A O 1
ATOM 1537 N N . LYS A 1 190 ? -3.064 18.841 9.667 1.00 90.62 190 LYS A N 1
ATOM 1538 C CA . LYS A 1 190 ? -2.837 18.177 8.385 1.00 90.62 190 LYS A CA 1
ATOM 1539 C C . LYS A 1 190 ? -3.730 16.936 8.283 1.00 90.62 190 LYS A C 1
ATOM 1541 O O . LYS A 1 190 ? -3.845 16.186 9.255 1.00 90.62 190 LYS A O 1
ATOM 1546 N N . PRO A 1 191 ? -4.374 16.699 7.128 1.00 85.94 191 PRO A N 1
ATOM 1547 C CA . PRO A 1 191 ? -5.152 15.485 6.912 1.00 85.94 191 PRO A CA 1
ATOM 1548 C C . PRO A 1 191 ? -4.279 14.226 6.953 1.00 85.94 191 PRO A C 1
ATOM 1550 O O . PRO A 1 191 ? -3.110 14.245 6.539 1.00 85.94 191 PRO A O 1
ATOM 1553 N N . ALA A 1 192 ? -4.878 13.123 7.392 1.00 91.25 192 ALA A N 1
ATOM 1554 C CA . ALA A 1 192 ? -4.382 11.783 7.135 1.00 91.25 192 ALA A CA 1
ATOM 1555 C C . ALA A 1 192 ? -5.275 11.106 6.081 1.00 91.25 192 ALA A C 1
ATOM 1557 O O . ALA A 1 192 ? -6.400 11.527 5.814 1.00 91.25 192 ALA A O 1
ATOM 1558 N N . SER A 1 193 ? -4.735 10.083 5.428 1.00 91.06 193 SER A N 1
ATOM 1559 C CA . SER A 1 193 ? -5.495 9.258 4.490 1.00 91.06 193 SER A CA 1
ATOM 1560 C C . SER A 1 193 ? -5.745 7.915 5.153 1.00 91.06 193 SER A C 1
ATOM 1562 O O . SER A 1 193 ? -4.827 7.103 5.286 1.00 91.06 193 SER A O 1
ATOM 1564 N N . PHE A 1 194 ? -6.984 7.698 5.582 1.00 95.00 194 PHE A N 1
ATOM 1565 C CA . PHE A 1 194 ? -7.420 6.423 6.130 1.00 95.00 194 PHE A CA 1
ATOM 1566 C C . PHE A 1 194 ? -7.806 5.470 5.007 1.00 95.00 194 PHE A C 1
ATOM 1568 O O . PHE A 1 194 ? -8.254 5.868 3.928 1.00 95.00 194 PHE A O 1
ATOM 1575 N N . ILE A 1 195 ? -7.629 4.183 5.270 1.00 94.81 195 ILE A N 1
ATOM 1576 C CA . ILE A 1 195 ? -7.994 3.116 4.352 1.00 94.81 195 ILE A CA 1
ATOM 1577 C C . ILE A 1 195 ? -9.003 2.220 5.060 1.00 94.81 195 ILE A C 1
ATOM 1579 O O . ILE A 1 195 ? -8.701 1.641 6.102 1.00 94.81 195 ILE A O 1
ATOM 1583 N N . LEU A 1 196 ? -10.184 2.082 4.461 1.00 95.38 196 LEU A N 1
ATOM 1584 C CA . LEU A 1 196 ? -11.191 1.103 4.844 1.00 95.38 196 LEU A CA 1
ATOM 1585 C C . LEU A 1 196 ? -11.005 -0.142 3.986 1.00 95.38 196 LEU A C 1
ATOM 1587 O O . LEU A 1 196 ? -11.212 -0.111 2.767 1.00 95.38 196 LEU A O 1
ATOM 1591 N N . ARG A 1 197 ? -10.599 -1.237 4.627 1.00 93.12 197 ARG A N 1
ATOM 1592 C CA . ARG A 1 197 ? -10.405 -2.532 3.978 1.00 93.12 197 ARG A CA 1
ATOM 1593 C C . ARG A 1 197 ? -11.551 -3.474 4.334 1.00 93.12 197 ARG A C 1
ATOM 1595 O O . ARG A 1 197 ? -11.925 -3.561 5.499 1.00 93.12 197 ARG A O 1
ATOM 1602 N N . TYR A 1 198 ? -12.110 -4.134 3.323 1.00 92.62 198 TYR A N 1
ATOM 1603 C CA . TYR A 1 198 ? -13.324 -4.951 3.435 1.00 92.62 198 TYR A CA 1
ATOM 1604 C C . TYR A 1 198 ? -13.337 -6.080 2.393 1.00 92.62 198 TYR A C 1
ATOM 1606 O O . TYR A 1 198 ? -12.641 -5.977 1.380 1.00 92.62 198 TYR A O 1
ATOM 1614 N N . GLN A 1 199 ? -14.122 -7.141 2.610 1.00 88.69 199 GLN A N 1
ATOM 1615 C CA . GLN A 1 199 ? -14.252 -8.251 1.652 1.00 88.69 199 GLN A CA 1
ATOM 1616 C C . GLN A 1 199 ? -15.543 -8.134 0.832 1.00 88.69 199 GLN A C 1
ATOM 1618 O O . GLN A 1 199 ? -15.541 -8.313 -0.394 1.00 88.69 199 GLN A O 1
ATOM 1623 N N . THR A 1 200 ? -16.636 -7.775 1.504 1.00 89.62 200 THR A N 1
ATOM 1624 C CA . THR A 1 200 ? -17.989 -7.700 0.944 1.00 89.62 200 THR A CA 1
ATOM 1625 C C . THR A 1 200 ? -18.574 -6.281 1.027 1.00 89.62 200 THR A C 1
ATOM 1627 O O . THR A 1 200 ? -18.156 -5.474 1.864 1.00 89.62 200 THR A O 1
ATOM 1630 N N . PRO A 1 201 ? -19.540 -5.917 0.166 1.00 91.88 201 PRO A N 1
ATOM 1631 C CA . PRO A 1 201 ? -20.288 -4.667 0.320 1.00 91.88 201 PRO A CA 1
ATOM 1632 C C . PRO A 1 201 ? -20.953 -4.519 1.699 1.00 91.88 201 PRO A C 1
ATOM 1634 O O . PRO A 1 201 ? -21.072 -3.405 2.209 1.00 91.88 201 PRO A O 1
ATOM 1637 N N . GLU A 1 202 ? -21.356 -5.626 2.318 1.00 91.44 202 GLU A N 1
ATOM 1638 C CA . GLU A 1 202 ? -21.936 -5.705 3.662 1.00 91.44 202 GLU A CA 1
ATOM 1639 C C . GLU A 1 202 ? -20.925 -5.252 4.718 1.00 91.44 202 GLU A C 1
ATOM 1641 O O . GLU A 1 202 ? -21.247 -4.390 5.532 1.00 91.44 202 GLU A O 1
ATOM 1646 N N . ASP A 1 203 ? -19.679 -5.729 4.642 1.00 91.44 203 ASP A N 1
ATOM 1647 C CA . ASP A 1 203 ? -18.585 -5.300 5.524 1.00 91.44 203 ASP A CA 1
ATOM 1648 C C . ASP A 1 203 ? -18.343 -3.791 5.431 1.00 91.44 203 ASP A C 1
ATOM 1650 O O . ASP A 1 203 ? -18.125 -3.106 6.434 1.00 91.44 203 ASP A O 1
ATOM 1654 N N . ARG A 1 204 ? -18.391 -3.247 4.207 1.00 93.62 204 ARG A N 1
ATOM 1655 C CA . ARG A 1 204 ? -18.249 -1.804 3.984 1.00 93.62 204 ARG A CA 1
ATOM 1656 C C . ARG A 1 204 ? -19.395 -1.040 4.644 1.00 93.62 204 ARG A C 1
ATOM 1658 O O . ARG A 1 204 ? -19.140 -0.023 5.286 1.00 93.62 204 ARG A O 1
ATOM 1665 N N . ARG A 1 205 ? -20.637 -1.510 4.490 1.00 91.88 205 ARG A N 1
ATOM 1666 C CA . ARG A 1 205 ? -21.818 -0.898 5.121 1.00 91.88 205 ARG A CA 1
ATOM 1667 C C . ARG A 1 205 ? -21.727 -0.955 6.642 1.00 91.88 205 ARG A C 1
ATOM 1669 O O . ARG A 1 205 ? -21.940 0.070 7.281 1.00 91.88 205 ARG A O 1
ATOM 1676 N N . LEU A 1 206 ? -21.337 -2.101 7.198 1.00 89.50 206 LEU A N 1
ATOM 1677 C CA . LEU A 1 206 ? -21.104 -2.279 8.630 1.00 89.50 206 LEU A CA 1
ATOM 1678 C C . LEU A 1 206 ? -20.086 -1.258 9.152 1.00 89.50 206 LEU A C 1
ATOM 1680 O O . LEU A 1 206 ? -20.332 -0.592 10.155 1.00 89.50 206 LEU A O 1
ATOM 1684 N N . ALA A 1 207 ? -18.971 -1.087 8.441 1.00 92.44 207 ALA A N 1
ATOM 1685 C CA . ALA A 1 207 ? -17.928 -0.158 8.846 1.00 92.44 207 ALA A CA 1
ATOM 1686 C C . ALA A 1 207 ? -18.346 1.309 8.785 1.00 92.44 207 ALA A C 1
ATOM 1688 O O . ALA A 1 207 ? -18.063 2.065 9.711 1.00 92.44 207 ALA A O 1
ATOM 1689 N N . LEU A 1 208 ? -19.055 1.712 7.733 1.00 92.75 208 LEU A N 1
ATOM 1690 C CA . LEU A 1 208 ? -19.585 3.070 7.632 1.00 92.75 208 LEU A CA 1
ATOM 1691 C C . LEU A 1 208 ? -20.640 3.343 8.710 1.00 92.75 208 LEU A C 1
ATOM 1693 O O . LEU A 1 208 ? -20.594 4.391 9.346 1.00 92.75 208 LEU A O 1
ATOM 1697 N N . HIS A 1 209 ? -21.517 2.375 8.981 1.00 90.94 209 HIS A N 1
ATOM 1698 C CA . HIS A 1 209 ? -22.507 2.475 10.050 1.00 90.94 209 HIS A CA 1
ATOM 1699 C C . HIS A 1 209 ? -21.852 2.599 11.435 1.00 90.94 209 HIS A C 1
ATOM 1701 O O . HIS A 1 209 ? -22.303 3.387 12.264 1.00 90.94 209 HIS A O 1
ATOM 1707 N N . ALA A 1 210 ? -20.768 1.862 11.693 1.00 89.62 210 ALA A N 1
ATOM 1708 C CA . ALA A 1 210 ? -20.012 1.986 12.938 1.00 89.62 210 ALA A CA 1
ATOM 1709 C C . ALA A 1 210 ? -19.376 3.379 13.100 1.00 89.62 210 ALA A C 1
ATOM 1711 O O . ALA A 1 210 ? -19.373 3.923 14.201 1.00 89.62 210 ALA A O 1
ATOM 1712 N N . LEU A 1 211 ? -18.869 3.971 12.012 1.00 90.69 211 LEU A N 1
ATOM 1713 C CA . LEU A 1 211 ? -18.300 5.322 12.024 1.00 90.69 211 LEU A CA 1
ATOM 1714 C C . LEU A 1 211 ? -19.364 6.411 12.211 1.00 90.69 211 LEU A C 1
ATOM 1716 O O . LEU A 1 211 ? -19.116 7.385 12.918 1.00 90.69 211 LEU A O 1
ATOM 1720 N N . ASP A 1 212 ? -20.539 6.246 11.601 1.00 90.25 212 ASP A N 1
ATOM 1721 C CA . ASP A 1 212 ? -21.658 7.186 11.735 1.00 90.25 212 ASP A CA 1
ATOM 1722 C C . ASP A 1 212 ? -22.211 7.233 13.162 1.00 90.25 212 ASP A C 1
ATOM 1724 O O . ASP A 1 212 ? -22.546 8.306 13.658 1.00 90.25 212 ASP A O 1
ATOM 1728 N N . ASN A 1 213 ? -22.248 6.084 13.837 1.00 88.00 213 ASN A N 1
ATOM 1729 C CA . ASN A 1 213 ? -22.766 5.958 15.198 1.00 88.00 213 ASN A CA 1
ATOM 1730 C C . ASN A 1 213 ? -21.668 6.011 16.271 1.00 88.00 213 ASN A C 1
ATOM 1732 O O . ASN A 1 213 ? -21.902 5.633 17.421 1.00 88.00 213 ASN A O 1
ATOM 1736 N N . TRP A 1 214 ? -20.457 6.445 15.913 1.00 86.44 214 TRP A N 1
ATOM 1737 C CA . TRP A 1 214 ? -19.346 6.459 16.855 1.00 86.44 214 TRP A CA 1
ATOM 1738 C C . TRP A 1 214 ? -19.575 7.489 17.963 1.00 86.44 214 TRP A C 1
ATOM 1740 O O . TRP A 1 214 ? -19.689 8.685 17.691 1.00 86.44 214 TRP A O 1
ATOM 1750 N N . ASN A 1 215 ? -19.554 7.049 19.224 1.00 79.69 215 ASN A N 1
ATOM 1751 C CA . ASN A 1 215 ? -19.554 7.963 20.362 1.00 79.69 215 ASN A CA 1
ATOM 1752 C C . ASN A 1 215 ? -18.166 8.630 20.481 1.00 79.69 215 ASN A C 1
ATOM 1754 O O . ASN A 1 215 ? -17.198 7.931 20.779 1.00 79.69 215 ASN A O 1
ATOM 1758 N N . PRO A 1 216 ? -18.025 9.959 20.303 1.00 68.19 216 PRO A N 1
ATOM 1759 C CA . PRO A 1 216 ? -16.727 10.641 20.374 1.00 68.19 216 PRO A CA 1
ATOM 1760 C C . PRO A 1 216 ? -16.050 10.566 21.749 1.00 68.19 216 PRO A C 1
ATOM 1762 O O . PRO A 1 216 ? -14.847 10.796 21.844 1.00 68.19 216 PRO A O 1
ATOM 1765 N N . VAL A 1 217 ? -16.829 10.281 22.796 1.00 67.75 217 VAL A N 1
ATOM 1766 C CA . VAL A 1 217 ? -16.372 10.075 24.180 1.00 67.75 217 VAL A CA 1
ATOM 1767 C C . VAL A 1 217 ? -16.247 8.578 24.500 1.00 67.75 217 VAL A C 1
ATOM 1769 O O . VAL A 1 217 ? -15.747 8.200 25.554 1.00 67.75 217 VAL A O 1
ATOM 1772 N N . GLY A 1 218 ? -16.713 7.712 23.598 1.00 61.62 218 GLY A N 1
ATOM 1773 C CA . GLY A 1 218 ? -16.653 6.268 23.757 1.00 61.62 218 GLY A CA 1
ATOM 1774 C C . GLY A 1 218 ? -15.216 5.769 23.708 1.00 61.62 218 GLY A C 1
ATOM 1775 O O . GLY A 1 218 ? -14.448 6.154 22.826 1.00 61.62 218 GLY A O 1
ATOM 1776 N N . THR A 1 219 ? -14.881 4.894 24.649 1.00 64.75 219 THR A N 1
ATOM 1777 C CA . THR A 1 219 ? -13.639 4.127 24.637 1.00 64.75 219 THR A CA 1
ATOM 1778 C C . THR A 1 219 ? -13.841 2.802 23.906 1.00 64.75 219 THR A C 1
ATOM 1780 O O . THR A 1 219 ? -14.957 2.275 23.820 1.00 64.75 219 THR A O 1
ATOM 1783 N N . PHE A 1 220 ? -12.768 2.232 23.363 1.00 64.81 220 PHE A N 1
ATOM 1784 C CA . PHE A 1 220 ? -12.817 0.880 22.809 1.00 64.81 220 PHE A CA 1
ATOM 1785 C C . PHE A 1 220 ? -13.107 -0.134 23.928 1.00 64.81 220 PHE A C 1
ATOM 1787 O O . PHE A 1 220 ? -12.408 -0.170 24.943 1.00 64.81 220 PHE A O 1
ATOM 1794 N N . LYS A 1 221 ? -14.137 -0.976 23.733 1.00 58.44 221 LYS A N 1
ATOM 1795 C CA . LYS A 1 221 ? -14.595 -1.971 24.727 1.00 58.44 221 LYS A CA 1
ATOM 1796 C C . LYS A 1 221 ? -13.510 -2.976 25.107 1.00 58.44 221 LYS A C 1
ATOM 1798 O O . LYS A 1 221 ? -13.469 -3.440 26.242 1.00 58.44 221 LYS A O 1
ATOM 1803 N N . SER A 1 222 ? -12.636 -3.307 24.164 1.00 57.09 222 SER A N 1
ATOM 1804 C CA . SER A 1 222 ? -11.473 -4.148 24.393 1.00 57.09 222 SER A CA 1
ATOM 1805 C C . SER A 1 222 ? -10.254 -3.538 23.711 1.00 57.09 222 SER A C 1
ATOM 1807 O O . SER A 1 222 ? -10.281 -3.119 22.553 1.00 57.09 222 SER A O 1
ATOM 1809 N N . PHE A 1 223 ? -9.167 -3.485 24.472 1.00 52.62 223 PHE A N 1
ATOM 1810 C CA . PHE A 1 223 ? -7.828 -3.278 23.953 1.00 52.62 223 PHE A CA 1
ATOM 1811 C C . PHE A 1 223 ? -7.084 -4.571 24.226 1.00 52.62 223 PHE A C 1
ATOM 1813 O O . PHE A 1 223 ? -6.798 -4.889 25.382 1.00 52.62 223 PHE A O 1
ATOM 1820 N N . GLN A 1 224 ? -6.836 -5.346 23.182 1.00 56.97 224 GLN A N 1
ATOM 1821 C CA . GLN A 1 224 ? -6.120 -6.598 23.336 1.00 56.97 224 GLN A CA 1
ATOM 1822 C C . GLN A 1 224 ? -4.642 -6.384 23.037 1.00 56.97 224 GLN A C 1
ATOM 1824 O O . GLN A 1 224 ? -4.261 -5.853 21.994 1.00 56.97 224 GLN A O 1
ATOM 1829 N N . ARG A 1 225 ? -3.819 -6.781 24.009 1.00 47.94 225 ARG A N 1
ATOM 1830 C CA . ARG A 1 225 ? -2.371 -6.906 23.869 1.00 47.94 225 ARG A CA 1
ATOM 1831 C C . ARG A 1 225 ? -2.104 -8.277 23.243 1.00 47.94 225 ARG A C 1
ATOM 1833 O O . ARG A 1 225 ? -2.375 -9.280 23.888 1.00 47.94 225 ARG A O 1
ATOM 1840 N N . GLY A 1 226 ? -1.591 -8.310 22.020 1.00 50.22 226 GLY A N 1
ATOM 1841 C CA . GLY A 1 226 ? -1.136 -9.531 21.343 1.00 50.22 226 GLY A CA 1
ATOM 1842 C C . GLY A 1 226 ? -0.132 -9.125 20.271 1.00 50.22 226 GLY A C 1
ATOM 1843 O O . GLY A 1 226 ? -0.524 -8.487 19.299 1.00 50.22 226 GLY A O 1
ATOM 1844 N N . ILE A 1 227 ? 1.159 -9.089 20.620 1.00 51.25 227 ILE A N 1
ATOM 1845 C CA . ILE A 1 227 ? 2.181 -10.105 20.291 1.00 51.25 227 ILE A CA 1
ATOM 1846 C C . ILE A 1 227 ? 2.169 -10.373 18.787 1.00 51.25 227 ILE A C 1
ATOM 1848 O O . ILE A 1 227 ? 1.396 -11.195 18.303 1.00 51.25 227 ILE A O 1
ATOM 1852 N N . GLY A 1 228 ? 3.016 -9.637 18.064 1.00 43.59 228 GLY A N 1
ATOM 1853 C CA . GLY A 1 228 ? 3.344 -10.010 16.694 1.00 43.59 228 GLY A CA 1
ATOM 1854 C C . GLY A 1 228 ? 3.980 -11.395 16.681 1.00 43.59 228 GLY A C 1
ATOM 1855 O O . GLY A 1 228 ? 4.583 -11.813 17.673 1.00 43.59 228 GLY A O 1
ATOM 1856 N N . ALA A 1 229 ? 3.803 -12.127 15.586 1.00 41.88 229 ALA A N 1
ATOM 1857 C CA . ALA A 1 229 ? 4.339 -13.479 15.478 1.00 41.88 229 ALA A CA 1
ATOM 1858 C C . ALA A 1 229 ? 5.859 -13.492 15.756 1.00 41.88 229 ALA A C 1
ATOM 1860 O O . ALA A 1 229 ? 6.597 -12.710 15.157 1.00 41.88 229 ALA A O 1
ATOM 1861 N N . GLU A 1 230 ? 6.333 -14.399 16.627 1.00 41.88 230 GLU A N 1
ATOM 1862 C CA . GLU A 1 230 ? 7.776 -14.599 16.891 1.00 41.88 230 GLU A CA 1
ATOM 1863 C C . GLU A 1 230 ? 8.557 -14.898 15.600 1.00 41.88 230 GLU A C 1
ATOM 1865 O O . GLU A 1 230 ? 9.738 -14.583 15.484 1.00 41.88 230 GLU A O 1
ATOM 1870 N N . LEU A 1 231 ? 7.869 -15.473 14.609 1.00 42.94 231 LEU A N 1
ATOM 1871 C CA . LEU A 1 231 ? 8.365 -15.727 13.266 1.00 42.94 231 LEU A CA 1
ATOM 1872 C C . LEU A 1 231 ? 7.380 -15.125 12.250 1.00 42.94 231 LEU A C 1
ATOM 1874 O O . LEU A 1 231 ? 6.385 -15.773 11.911 1.00 42.94 231 LEU A O 1
ATOM 1878 N N . PRO A 1 232 ? 7.603 -13.889 11.768 1.00 46.47 232 PRO A N 1
ATOM 1879 C CA . PRO A 1 232 ? 6.722 -13.283 10.780 1.00 46.47 232 PRO A CA 1
ATOM 1880 C C . PRO A 1 232 ? 6.765 -14.085 9.474 1.00 46.47 232 PRO A C 1
ATOM 1882 O O . PRO A 1 232 ? 7.810 -14.226 8.838 1.00 46.47 232 PRO A O 1
ATOM 1885 N N . LEU A 1 233 ? 5.608 -14.594 9.050 1.00 43.22 233 LEU A N 1
ATOM 1886 C CA . LEU A 1 233 ? 5.442 -15.169 7.720 1.00 43.22 233 LEU A CA 1
ATOM 1887 C C . LEU A 1 233 ? 5.111 -14.048 6.736 1.00 43.22 233 LEU A C 1
ATOM 1889 O O . LEU A 1 233 ? 4.043 -13.439 6.791 1.00 43.22 233 LEU A O 1
ATOM 1893 N N . PHE A 1 234 ? 6.033 -13.782 5.816 1.00 47.44 234 PHE A N 1
ATOM 1894 C CA . PHE A 1 234 ? 5.828 -12.810 4.749 1.00 47.44 234 PHE A CA 1
ATOM 1895 C C . PHE A 1 234 ? 5.156 -13.489 3.555 1.00 47.44 234 PHE A C 1
ATOM 1897 O O . PHE A 1 234 ? 5.784 -14.261 2.840 1.00 47.44 234 PHE A O 1
ATOM 1904 N N . GLY A 1 235 ? 3.876 -13.192 3.331 1.00 49.09 235 GLY A N 1
ATOM 1905 C CA . GLY A 1 235 ? 3.163 -13.572 2.111 1.00 49.09 235 GLY A CA 1
ATOM 1906 C C . GLY A 1 235 ? 3.013 -12.375 1.177 1.00 49.09 235 GLY A C 1
ATOM 1907 O O . GLY A 1 235 ? 2.559 -11.312 1.605 1.00 49.09 235 GLY A O 1
ATOM 1908 N N . PHE A 1 236 ? 3.349 -12.539 -0.104 1.00 52.41 236 PHE A N 1
ATOM 1909 C CA . PHE A 1 236 ? 3.192 -11.489 -1.112 1.00 52.41 236 PHE A CA 1
ATOM 1910 C C . PHE A 1 236 ? 2.147 -11.886 -2.144 1.00 52.41 236 PHE A C 1
ATOM 1912 O O . PHE A 1 236 ? 2.223 -12.946 -2.754 1.00 52.41 236 PHE A O 1
ATOM 1919 N N . ILE A 1 237 ? 1.194 -10.989 -2.386 1.00 52.69 237 ILE A N 1
ATOM 1920 C CA . ILE A 1 237 ? 0.290 -11.092 -3.529 1.00 52.69 237 ILE A CA 1
ATOM 1921 C C . ILE A 1 237 ? 0.798 -10.115 -4.577 1.00 52.69 237 ILE A C 1
ATOM 1923 O O . ILE A 1 237 ? 0.848 -8.904 -4.342 1.00 52.69 237 ILE A O 1
ATOM 1927 N N . TYR A 1 238 ? 1.182 -10.641 -5.732 1.00 60.09 238 TYR A N 1
ATOM 1928 C CA . TYR A 1 238 ? 1.673 -9.844 -6.843 1.00 60.09 238 TYR A CA 1
ATOM 1929 C C . TYR A 1 238 ? 0.915 -10.155 -8.127 1.00 60.09 238 TYR A C 1
ATOM 1931 O O . TYR A 1 238 ? 0.305 -11.208 -8.291 1.00 60.09 238 TYR A O 1
ATOM 1939 N N . ASP A 1 239 ? 0.953 -9.197 -9.045 1.00 65.62 239 ASP A N 1
ATOM 1940 C CA . ASP A 1 239 ? 0.394 -9.356 -10.381 1.00 65.62 239 ASP A CA 1
ATOM 1941 C C . ASP A 1 239 ? 1.525 -9.797 -11.309 1.00 65.62 239 ASP A C 1
ATOM 1943 O O . ASP A 1 239 ? 2.413 -9.008 -11.648 1.00 65.62 239 ASP A O 1
ATOM 1947 N N . LEU A 1 240 ? 1.517 -11.077 -11.685 1.00 66.81 240 LEU A N 1
ATOM 1948 C CA . LEU A 1 240 ? 2.555 -11.683 -12.517 1.00 66.81 240 LEU A CA 1
ATOM 1949 C C . LEU A 1 240 ? 2.744 -10.933 -13.844 1.00 66.81 240 LEU A C 1
ATOM 1951 O O . LEU A 1 240 ? 3.875 -10.711 -14.277 1.00 66.81 240 LEU A O 1
ATOM 1955 N N . GLY A 1 241 ? 1.648 -10.483 -14.462 1.00 70.00 241 GLY A N 1
ATOM 1956 C CA . GLY A 1 241 ? 1.696 -9.733 -15.711 1.00 70.00 241 GLY A CA 1
ATOM 1957 C C . GLY A 1 241 ? 2.419 -8.398 -15.539 1.00 70.00 241 GLY A C 1
ATOM 1958 O O . GLY A 1 241 ? 3.292 -8.053 -16.336 1.00 70.00 241 GLY A O 1
ATOM 1959 N N . LYS A 1 242 ? 2.119 -7.666 -14.463 1.00 71.62 242 LYS A N 1
ATOM 1960 C CA . LYS A 1 242 ? 2.810 -6.408 -14.134 1.00 71.62 242 LYS A CA 1
ATOM 1961 C C . LYS A 1 242 ? 4.286 -6.622 -13.814 1.00 71.62 242 LYS A C 1
ATOM 1963 O O . LYS A 1 242 ? 5.119 -5.841 -14.272 1.00 71.62 242 LYS A O 1
ATOM 1968 N N . CYS A 1 243 ? 4.618 -7.695 -13.096 1.00 70.31 243 CYS A N 1
ATOM 1969 C CA . CYS A 1 243 ? 6.004 -8.059 -12.797 1.00 70.31 243 CYS A CA 1
ATOM 1970 C C . CYS A 1 243 ? 6.807 -8.297 -14.079 1.00 70.31 243 CYS A C 1
ATOM 1972 O O . CYS A 1 243 ? 7.864 -7.697 -14.269 1.00 70.31 243 CYS A O 1
ATOM 1974 N N . LEU A 1 244 ? 6.272 -9.115 -14.990 1.00 71.31 244 LEU A N 1
ATOM 1975 C CA . LEU A 1 244 ? 6.916 -9.440 -16.263 1.00 71.31 244 LEU A CA 1
ATOM 1976 C C . LEU A 1 244 ? 7.131 -8.200 -17.133 1.00 71.31 244 LEU A C 1
ATOM 1978 O O . LEU A 1 244 ? 8.213 -8.019 -17.687 1.00 71.31 244 LEU A O 1
ATOM 1982 N N . ARG A 1 245 ? 6.145 -7.300 -17.205 1.00 74.25 245 ARG A N 1
ATOM 1983 C CA . ARG A 1 245 ? 6.275 -6.030 -17.942 1.00 74.25 245 ARG A CA 1
ATOM 1984 C C . ARG A 1 245 ? 7.390 -5.153 -17.386 1.00 74.25 245 ARG A C 1
ATOM 1986 O O . ARG A 1 245 ? 8.179 -4.598 -18.149 1.00 74.25 245 ARG A O 1
ATOM 1993 N N . ALA A 1 246 ? 7.463 -5.035 -16.066 1.00 73.38 246 ALA A N 1
ATOM 1994 C CA . ALA A 1 246 ? 8.467 -4.216 -15.408 1.00 73.38 246 ALA A CA 1
ATOM 1995 C C . ALA A 1 246 ? 9.885 -4.780 -15.556 1.00 73.38 246 ALA A C 1
ATOM 1997 O O . ALA A 1 246 ? 10.822 -4.029 -15.832 1.00 73.38 246 ALA A O 1
ATOM 1998 N N . LEU A 1 247 ? 10.038 -6.099 -15.445 1.00 72.75 247 LEU A N 1
ATOM 1999 C CA . LEU A 1 247 ? 11.320 -6.773 -15.638 1.00 72.75 247 LEU A CA 1
ATOM 2000 C C . LEU A 1 247 ? 11.776 -6.714 -17.103 1.00 72.75 247 LEU A C 1
ATOM 2002 O O . LEU A 1 247 ? 12.935 -6.400 -17.366 1.00 72.75 247 LEU A O 1
ATOM 2006 N N . MET A 1 248 ? 10.857 -6.890 -18.059 1.00 73.50 248 MET A N 1
ATOM 2007 C CA . MET A 1 248 ? 11.129 -6.687 -19.487 1.00 73.50 248 MET A CA 1
ATOM 2008 C C . MET A 1 248 ? 11.613 -5.257 -19.764 1.00 73.50 248 MET A C 1
ATOM 2010 O O . MET A 1 248 ? 12.595 -5.051 -20.473 1.00 73.50 248 MET A O 1
ATOM 2014 N N . LYS A 1 249 ? 10.974 -4.254 -19.152 1.00 80.50 249 LYS A N 1
ATOM 2015 C CA . LYS A 1 249 ? 11.394 -2.850 -19.247 1.00 80.50 249 LYS A CA 1
ATOM 2016 C C . LYS A 1 249 ? 12.811 -2.633 -18.710 1.00 80.50 249 LYS A C 1
ATOM 2018 O O . LYS A 1 249 ? 13.612 -1.978 -19.376 1.00 80.50 249 LYS A O 1
ATOM 2023 N N . MET A 1 250 ? 13.137 -3.191 -17.541 1.00 74.75 250 MET A N 1
ATOM 2024 C CA . MET A 1 250 ? 14.495 -3.129 -16.983 1.00 74.75 250 MET A CA 1
ATOM 2025 C C . MET A 1 250 ? 15.514 -3.765 -17.933 1.00 74.75 250 MET A C 1
ATOM 2027 O O . MET A 1 250 ? 16.525 -3.139 -18.243 1.00 74.75 250 MET A O 1
ATOM 2031 N N . ALA A 1 251 ? 15.224 -4.962 -18.451 1.00 69.12 251 ALA A N 1
ATOM 2032 C CA . ALA A 1 251 ? 16.097 -5.666 -19.387 1.00 69.12 251 ALA A CA 1
ATOM 2033 C C . ALA A 1 251 ? 16.354 -4.843 -20.660 1.00 69.12 251 ALA A C 1
ATOM 2035 O O . ALA A 1 251 ? 17.504 -4.655 -21.053 1.00 69.12 251 ALA A O 1
ATOM 2036 N N . LEU A 1 252 ? 15.307 -4.268 -21.261 1.00 69.94 252 LEU A N 1
ATOM 2037 C CA . LEU A 1 252 ? 15.442 -3.396 -22.432 1.00 69.94 252 LEU A CA 1
ATOM 2038 C C . LEU A 1 252 ? 16.301 -2.160 -22.144 1.00 69.94 252 LEU A C 1
ATOM 2040 O O . LEU A 1 252 ? 17.086 -1.748 -22.999 1.00 69.94 252 LEU A O 1
ATOM 2044 N N . ASN A 1 253 ? 16.193 -1.576 -20.950 1.00 73.44 253 ASN A N 1
ATOM 2045 C CA . ASN A 1 253 ? 17.003 -0.416 -20.592 1.00 73.44 253 ASN A CA 1
ATOM 2046 C C . ASN A 1 253 ? 18.463 -0.774 -20.327 1.00 73.44 253 ASN A C 1
ATOM 2048 O O . ASN A 1 253 ? 19.345 -0.011 -20.721 1.00 73.44 253 ASN A O 1
ATOM 2052 N N . VAL A 1 254 ? 18.723 -1.923 -19.697 1.00 67.56 254 VAL A N 1
ATOM 2053 C CA . VAL A 1 254 ? 20.080 -2.455 -19.515 1.00 67.56 254 VAL A CA 1
ATOM 2054 C C . VAL A 1 254 ? 20.716 -2.713 -20.877 1.0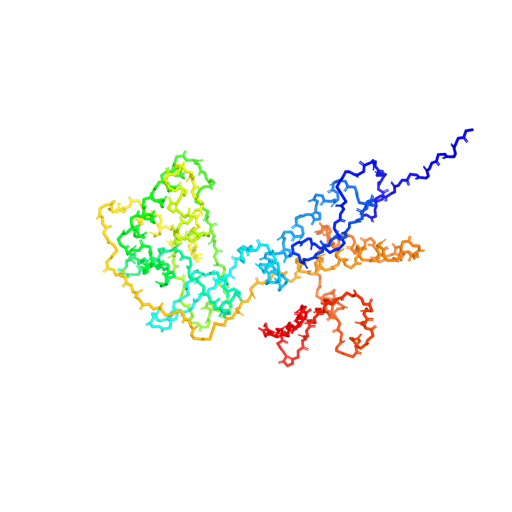0 67.56 254 VAL A C 1
ATOM 2056 O O . VAL A 1 254 ? 21.813 -2.223 -21.131 1.00 67.56 254 VAL A O 1
ATOM 2059 N N . LEU A 1 255 ? 20.002 -3.375 -21.792 1.00 63.16 255 LEU A N 1
ATOM 2060 C CA . LEU A 1 255 ? 20.475 -3.598 -23.158 1.00 63.16 255 LEU A CA 1
ATOM 2061 C C . LEU A 1 255 ? 20.722 -2.276 -23.891 1.00 63.16 255 LEU A C 1
ATOM 2063 O O . LEU A 1 255 ? 21.771 -2.101 -24.498 1.00 63.16 255 LEU A O 1
ATOM 2067 N N . SER A 1 256 ? 19.820 -1.298 -23.793 1.00 66.00 256 SER A N 1
ATOM 2068 C CA . SER A 1 256 ? 20.048 0.012 -24.416 1.00 66.00 256 SER A CA 1
ATOM 2069 C C . SER A 1 256 ? 21.255 0.748 -23.832 1.00 66.00 256 SER A C 1
ATOM 2071 O O . SER A 1 256 ? 21.869 1.546 -24.542 1.00 66.00 256 SER A O 1
ATOM 2073 N N . HIS A 1 257 ? 21.562 0.538 -22.553 1.00 67.00 257 HIS A N 1
ATOM 2074 C CA . HIS A 1 257 ? 22.689 1.174 -21.886 1.00 67.00 257 HIS A CA 1
ATOM 2075 C C . HIS A 1 257 ? 24.017 0.494 -22.244 1.00 67.00 257 HIS A C 1
ATOM 2077 O O . HIS A 1 257 ? 24.941 1.165 -22.702 1.00 67.00 257 HIS A O 1
ATOM 2083 N N . CYS A 1 258 ? 24.097 -0.829 -22.087 1.00 58.12 258 CYS A N 1
ATOM 2084 C CA . CYS A 1 258 ? 25.320 -1.612 -22.276 1.00 58.12 258 CYS A CA 1
ATOM 2085 C C . CYS A 1 258 ? 25.609 -1.923 -23.752 1.00 58.12 258 CYS A C 1
ATOM 2087 O O . CYS A 1 258 ? 26.762 -2.023 -24.160 1.00 58.12 258 CYS A O 1
ATOM 2089 N N . CYS A 1 259 ? 24.565 -2.054 -24.570 1.00 63.66 259 CYS A N 1
ATOM 2090 C CA . CYS A 1 259 ? 24.625 -2.587 -25.929 1.00 63.66 259 CYS A CA 1
ATOM 2091 C C . CYS A 1 259 ? 24.082 -1.583 -26.958 1.00 63.66 259 CYS A C 1
ATOM 2093 O O . CYS A 1 259 ? 23.366 -1.945 -27.887 1.00 63.66 259 CYS A O 1
ATOM 2095 N N . SER A 1 260 ? 24.446 -0.303 -26.820 1.00 62.81 260 SER A N 1
ATOM 2096 C CA . SER A 1 260 ? 23.955 0.798 -27.676 1.00 62.81 260 SER A CA 1
ATOM 2097 C C . SER A 1 260 ? 24.212 0.635 -29.185 1.00 62.81 260 SER A C 1
ATOM 2099 O O . SER A 1 260 ? 23.609 1.349 -29.985 1.00 62.81 260 SER A O 1
ATOM 2101 N N . LYS A 1 261 ? 25.101 -0.287 -29.577 1.00 56.75 261 LYS A N 1
ATOM 2102 C CA . LYS A 1 261 ? 25.463 -0.592 -30.971 1.00 56.75 261 LYS A CA 1
ATOM 2103 C C . LYS A 1 261 ? 24.960 -1.956 -31.453 1.00 56.75 261 LYS A C 1
ATOM 2105 O O . LYS A 1 261 ? 25.198 -2.307 -32.605 1.00 56.75 261 LYS A O 1
ATOM 2110 N N . THR A 1 262 ? 24.307 -2.733 -30.592 1.00 51.91 262 THR A N 1
ATOM 2111 C CA . THR A 1 262 ? 23.862 -4.082 -30.942 1.00 51.91 262 THR A CA 1
ATOM 2112 C C . THR A 1 262 ? 22.611 -4.003 -31.819 1.00 51.91 262 THR A C 1
ATOM 2114 O O . THR A 1 262 ? 21.653 -3.322 -31.442 1.00 51.91 262 THR A O 1
ATOM 2117 N N . PRO A 1 263 ? 22.593 -4.683 -32.980 1.00 49.72 263 PRO A N 1
ATOM 2118 C CA . PRO A 1 263 ? 21.413 -4.754 -33.827 1.00 49.72 263 PRO A CA 1
ATOM 2119 C C . PRO A 1 263 ? 20.218 -5.313 -33.058 1.00 49.72 263 PRO A C 1
ATOM 2121 O O . PRO A 1 263 ? 20.325 -6.295 -32.325 1.00 49.72 263 PRO A O 1
ATOM 2124 N N . ILE A 1 264 ? 19.068 -4.680 -33.242 1.00 55.69 264 ILE A N 1
ATOM 2125 C CA . ILE A 1 264 ? 17.821 -5.090 -32.611 1.00 55.69 264 ILE A CA 1
ATOM 2126 C C . ILE A 1 264 ? 17.091 -6.029 -33.570 1.00 55.69 264 ILE A C 1
ATOM 2128 O O . ILE A 1 264 ? 16.965 -5.721 -34.754 1.00 55.69 264 ILE A O 1
ATOM 2132 N N . ASN A 1 265 ? 16.570 -7.150 -33.067 1.00 54.25 265 ASN A N 1
ATOM 2133 C CA . ASN A 1 265 ? 15.705 -8.011 -33.868 1.00 54.25 265 ASN A CA 1
ATOM 2134 C C . ASN A 1 265 ? 14.382 -7.269 -34.174 1.00 54.25 265 ASN A C 1
ATOM 2136 O O . ASN A 1 265 ? 13.620 -6.974 -33.245 1.00 54.25 265 ASN A O 1
ATOM 2140 N N . PRO A 1 266 ? 14.083 -6.975 -35.454 1.00 53.34 266 PRO A N 1
ATOM 2141 C CA . PRO A 1 266 ? 12.940 -6.147 -35.832 1.00 53.34 266 PRO A CA 1
ATOM 2142 C C . PRO A 1 266 ? 11.591 -6.844 -35.617 1.00 53.34 266 PRO A C 1
ATOM 2144 O O . PRO A 1 266 ? 10.565 -6.171 -35.577 1.00 53.34 266 PRO A O 1
ATOM 2147 N N . HIS A 1 267 ? 11.573 -8.168 -35.450 1.00 48.75 267 HIS A N 1
ATOM 2148 C CA . HIS A 1 267 ? 10.354 -8.937 -35.217 1.00 48.75 267 HIS A CA 1
ATOM 2149 C C . HIS A 1 267 ? 10.008 -9.031 -33.730 1.00 48.75 267 HIS A C 1
ATOM 2151 O O . HIS A 1 267 ? 8.844 -8.898 -33.361 1.00 48.75 267 HIS A O 1
ATOM 2157 N N . THR A 1 268 ? 10.997 -9.240 -32.858 1.00 59.22 268 THR A N 1
ATOM 2158 C CA . THR A 1 268 ? 10.746 -9.489 -31.428 1.00 59.22 268 THR A CA 1
ATOM 2159 C C . THR A 1 268 ? 10.735 -8.215 -30.587 1.00 59.22 268 THR A C 1
ATOM 2161 O O . THR A 1 268 ? 9.985 -8.124 -29.614 1.00 59.22 268 THR A O 1
ATOM 2164 N N . PHE A 1 269 ? 11.500 -7.191 -30.970 1.00 63.03 269 PHE A N 1
ATOM 2165 C CA . PHE A 1 269 ? 11.586 -5.952 -30.200 1.00 63.03 269 PHE A CA 1
ATOM 2166 C C . PHE A 1 269 ? 10.272 -5.158 -30.141 1.00 63.03 269 PHE A C 1
ATOM 2168 O O . PHE A 1 269 ? 9.884 -4.762 -29.040 1.00 63.03 269 PHE A O 1
ATOM 2175 N N . PRO A 1 270 ? 9.512 -4.970 -31.242 1.00 66.38 270 PRO A N 1
ATOM 2176 C CA . PRO A 1 270 ? 8.206 -4.314 -31.162 1.00 66.38 270 PRO A CA 1
ATOM 2177 C C . PRO A 1 270 ? 7.234 -5.041 -30.227 1.00 66.38 270 PRO A C 1
ATOM 2179 O O . PRO A 1 270 ? 6.469 -4.391 -29.518 1.00 66.38 270 PRO A O 1
ATOM 2182 N N . LEU A 1 271 ? 7.301 -6.376 -30.169 1.00 66.69 271 LEU A N 1
ATOM 2183 C CA . LEU A 1 271 ? 6.462 -7.183 -29.280 1.00 66.69 271 LEU A CA 1
ATOM 2184 C C . LEU A 1 271 ? 6.826 -6.963 -27.807 1.00 66.69 271 LEU A C 1
ATOM 2186 O O . LEU A 1 271 ? 5.935 -6.790 -26.977 1.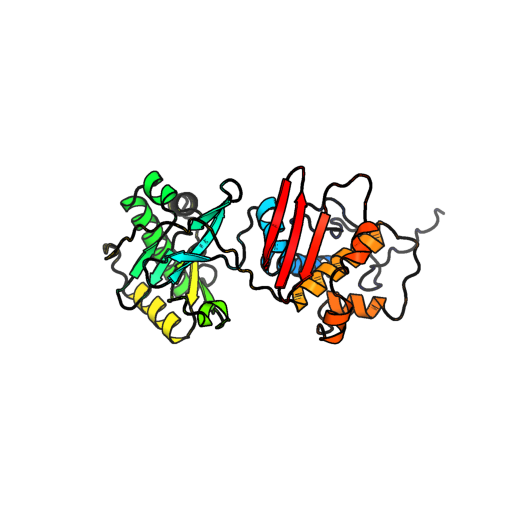00 66.69 271 LEU A O 1
ATOM 2190 N N . ALA A 1 272 ? 8.122 -6.906 -27.485 1.00 68.50 272 ALA A N 1
ATOM 2191 C CA . ALA A 1 272 ? 8.595 -6.579 -26.140 1.00 68.50 272 ALA A CA 1
ATOM 2192 C C . ALA A 1 272 ? 8.143 -5.172 -25.712 1.00 68.50 272 ALA A C 1
ATOM 2194 O O . ALA A 1 272 ? 7.684 -4.974 -24.587 1.00 68.50 272 ALA A O 1
ATOM 2195 N N . ILE A 1 273 ? 8.184 -4.203 -26.630 1.00 72.38 273 ILE A N 1
ATOM 2196 C CA . ILE A 1 273 ? 7.692 -2.843 -26.392 1.00 72.38 273 ILE A CA 1
ATOM 2197 C C . ILE A 1 273 ? 6.174 -2.811 -26.167 1.00 72.38 273 ILE A C 1
ATOM 2199 O O . ILE A 1 273 ? 5.720 -2.144 -25.238 1.00 72.38 273 ILE A O 1
ATOM 2203 N N . GLN A 1 274 ? 5.384 -3.532 -26.968 1.00 78.62 274 GLN A N 1
ATOM 2204 C CA . GLN A 1 274 ? 3.930 -3.641 -26.774 1.00 78.62 274 GLN A CA 1
ATOM 2205 C C . GLN A 1 274 ? 3.581 -4.278 -25.423 1.00 78.62 274 GLN A C 1
ATOM 2207 O O . GLN A 1 274 ? 2.648 -3.833 -24.751 1.00 78.62 274 GLN A O 1
ATOM 2212 N N . LEU A 1 275 ? 4.349 -5.287 -24.994 1.00 76.12 275 LEU A N 1
ATOM 2213 C CA . LEU A 1 275 ? 4.207 -5.890 -23.668 1.00 76.12 275 LEU A CA 1
ATOM 2214 C C . LEU A 1 275 ? 4.488 -4.864 -22.569 1.00 76.12 275 LEU A C 1
ATOM 2216 O O . LEU A 1 275 ? 3.634 -4.673 -21.706 1.00 76.12 275 LEU A O 1
ATOM 2220 N N . VAL A 1 276 ? 5.623 -4.155 -22.630 1.00 75.56 276 VAL A N 1
ATOM 2221 C CA . VAL A 1 276 ? 5.971 -3.094 -21.667 1.00 75.56 276 VAL A CA 1
ATOM 2222 C C . VAL A 1 276 ? 4.866 -2.042 -21.593 1.00 75.56 276 VAL A C 1
ATOM 2224 O O . VAL A 1 276 ? 4.412 -1.711 -20.504 1.00 75.56 276 VAL A O 1
ATOM 2227 N N . LYS A 1 277 ? 4.355 -1.567 -22.733 1.00 80.31 277 LYS A N 1
ATOM 2228 C CA . LYS A 1 277 ? 3.272 -0.567 -22.773 1.00 80.31 277 LYS A CA 1
ATOM 2229 C C . LYS A 1 277 ? 1.921 -1.086 -22.278 1.00 80.31 277 LYS A C 1
ATOM 2231 O O . LYS A 1 277 ? 1.004 -0.296 -22.072 1.00 80.31 277 LYS A O 1
ATOM 2236 N N . GLY A 1 278 ? 1.793 -2.397 -22.094 1.00 78.25 278 GLY A N 1
ATOM 2237 C CA . GLY A 1 278 ? 0.551 -3.061 -21.734 1.00 78.25 278 GLY A CA 1
ATOM 2238 C C . GLY A 1 278 ? -0.473 -3.147 -22.861 1.00 78.25 278 GLY A C 1
ATOM 2239 O O . GLY A 1 278 ? -1.621 -3.493 -22.599 1.00 78.25 278 GLY A O 1
ATOM 2240 N N . GLU A 1 279 ? -0.047 -2.879 -24.095 1.00 82.69 279 GLU A N 1
ATOM 2241 C CA . GLU A 1 279 ? -0.842 -3.013 -25.323 1.00 82.69 279 GLU A CA 1
ATOM 2242 C C . GLU A 1 279 ? -1.061 -4.489 -25.687 1.00 82.69 279 GLU A C 1
ATOM 2244 O O . GLU A 1 279 ? -2.015 -4.824 -26.383 1.00 82.69 279 GLU A O 1
ATOM 2249 N N . ARG A 1 280 ? -0.200 -5.381 -25.175 1.00 78.50 280 ARG A N 1
ATOM 2250 C CA . ARG A 1 280 ? -0.337 -6.834 -25.299 1.00 78.50 280 ARG A CA 1
ATOM 2251 C C . ARG A 1 280 ? -0.518 -7.489 -23.917 1.00 78.50 280 ARG A C 1
ATOM 2253 O O . ARG A 1 280 ? 0.201 -7.131 -22.971 1.00 78.50 280 ARG A O 1
ATOM 2260 N N . PRO A 1 281 ? -1.468 -8.432 -23.753 1.00 73.31 281 PRO A N 1
ATOM 2261 C CA . PRO A 1 281 ? -1.571 -9.223 -22.533 1.00 73.31 281 PRO A CA 1
ATOM 2262 C C . PRO A 1 281 ? -0.357 -10.144 -22.389 1.00 73.31 281 PRO A C 1
ATOM 2264 O O . PRO A 1 281 ? 0.239 -10.580 -23.375 1.00 73.31 281 PRO A O 1
ATOM 2267 N N . VAL A 1 282 ? 0.009 -10.435 -21.144 1.00 67.06 282 VAL A N 1
ATOM 2268 C CA . VAL A 1 282 ? 1.008 -11.461 -20.845 1.00 67.06 282 VAL A CA 1
ATOM 2269 C C . VAL A 1 282 ? 0.316 -12.816 -20.974 1.00 67.06 282 VAL A C 1
ATOM 2271 O O . VAL A 1 282 ? -0.605 -13.110 -20.218 1.00 67.06 282 VAL A O 1
ATOM 2274 N N . MET A 1 283 ? 0.726 -13.593 -21.972 1.00 66.12 283 MET A N 1
ATOM 2275 C CA . MET A 1 283 ? 0.165 -14.908 -22.285 1.00 66.12 283 MET A CA 1
ATOM 2276 C C . MET A 1 283 ? 0.943 -16.016 -21.551 1.00 66.12 283 MET A C 1
ATOM 2278 O O . MET A 1 283 ? 2.082 -15.807 -21.133 1.00 66.12 283 MET A O 1
ATOM 2282 N N . SER A 1 284 ? 0.334 -17.189 -21.363 1.00 56.72 284 SER A N 1
ATOM 2283 C CA . SER A 1 284 ? 0.921 -18.309 -20.605 1.00 56.72 284 SER A CA 1
ATOM 2284 C C . SER A 1 284 ? 2.219 -18.854 -21.213 1.00 56.72 284 SER A C 1
ATOM 2286 O O . SER A 1 284 ? 3.127 -19.234 -20.481 1.00 56.72 284 SER A O 1
ATOM 2288 N N . ASP A 1 285 ? 2.343 -18.829 -22.536 1.00 58.53 285 ASP A N 1
ATOM 2289 C CA . ASP A 1 285 ? 3.561 -19.150 -23.286 1.00 58.53 285 ASP A CA 1
ATOM 2290 C C . ASP A 1 285 ? 4.690 -18.143 -23.013 1.00 58.53 285 ASP A C 1
ATOM 2292 O O . ASP A 1 285 ? 5.838 -18.532 -22.815 1.00 58.53 285 ASP A O 1
ATOM 2296 N N . VAL A 1 286 ? 4.367 -16.851 -22.910 1.00 53.19 286 VAL A N 1
ATOM 2297 C CA . VAL A 1 286 ? 5.314 -15.791 -22.530 1.00 53.19 286 VAL A CA 1
ATOM 2298 C C . VAL A 1 286 ? 5.773 -15.969 -21.081 1.00 53.19 286 VAL A C 1
ATOM 2300 O O . VAL A 1 286 ? 6.943 -15.733 -20.795 1.00 53.19 286 VAL A O 1
ATOM 2303 N N . VAL A 1 287 ? 4.895 -16.405 -20.173 1.00 48.84 287 VAL A N 1
ATOM 2304 C CA . VAL A 1 287 ? 5.258 -16.741 -18.783 1.00 48.84 287 VAL A CA 1
ATOM 2305 C C . VAL A 1 287 ? 6.198 -17.949 -18.743 1.00 48.84 287 VAL A C 1
ATOM 2307 O O . VAL A 1 287 ? 7.216 -17.898 -18.060 1.00 48.84 287 VAL A O 1
ATOM 2310 N N . ALA A 1 288 ? 5.885 -19.006 -19.499 1.00 43.69 288 ALA A N 1
ATOM 2311 C CA . ALA A 1 288 ? 6.689 -20.225 -19.559 1.00 43.69 288 ALA A CA 1
ATOM 2312 C C . ALA A 1 288 ? 8.067 -19.997 -20.209 1.00 43.69 288 ALA A C 1
ATOM 2314 O O . ALA A 1 288 ? 9.057 -20.568 -19.762 1.00 43.69 288 ALA A O 1
ATOM 2315 N N . ALA A 1 289 ? 8.146 -19.131 -21.225 1.00 43.69 289 ALA A N 1
ATOM 2316 C CA . ALA A 1 289 ? 9.385 -18.801 -21.931 1.00 43.69 289 ALA A CA 1
ATOM 2317 C C . ALA A 1 289 ? 10.245 -17.735 -21.226 1.00 43.69 289 ALA A C 1
ATOM 2319 O O . ALA A 1 289 ? 11.447 -17.672 -21.463 1.00 43.69 289 ALA A O 1
ATOM 2320 N N . ASN A 1 290 ? 9.655 -16.896 -20.364 1.00 42.22 290 ASN A N 1
ATOM 2321 C CA . ASN A 1 290 ? 10.370 -15.899 -19.554 1.00 42.22 290 ASN A CA 1
ATOM 2322 C C . ASN A 1 290 ? 10.541 -16.351 -18.098 1.00 42.22 290 ASN A C 1
ATOM 2324 O O . ASN A 1 290 ? 10.596 -15.512 -17.196 1.00 42.22 290 ASN A O 1
ATOM 2328 N N . GLY A 1 291 ? 10.631 -17.665 -17.863 1.00 37.00 291 GLY A N 1
ATOM 2329 C CA . GLY A 1 291 ? 11.094 -18.201 -16.588 1.00 37.00 291 GLY A CA 1
ATOM 2330 C C . GLY A 1 291 ? 12.425 -17.541 -16.250 1.00 37.00 291 GLY A C 1
ATOM 2331 O O . GLY A 1 291 ? 13.403 -17.708 -16.973 1.00 37.00 291 GLY A O 1
ATOM 2332 N N . PHE A 1 292 ? 12.415 -16.696 -15.222 1.00 42.53 292 PHE A N 1
ATOM 2333 C CA . PHE A 1 292 ? 13.522 -15.837 -14.824 1.00 42.53 292 PHE A CA 1
ATOM 2334 C C . PHE A 1 292 ? 14.747 -16.671 -14.443 1.00 42.53 292 PHE A C 1
ATOM 2336 O O . PHE A 1 292 ? 14.973 -16.928 -13.274 1.00 42.53 292 PHE A O 1
ATOM 2343 N N . I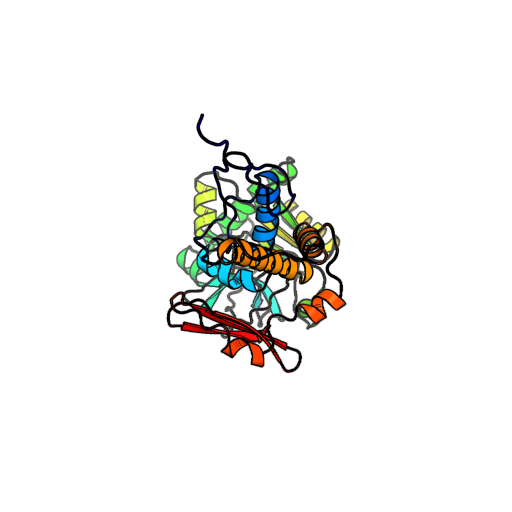LE A 1 293 ? 15.544 -17.037 -15.447 1.00 36.19 293 ILE A N 1
ATOM 2344 C CA . ILE A 1 293 ? 16.846 -17.695 -15.353 1.00 36.19 293 ILE A CA 1
ATOM 2345 C C . ILE A 1 293 ? 16.774 -19.123 -14.771 1.00 36.19 293 ILE A C 1
ATOM 2347 O O . ILE A 1 293 ? 16.450 -19.339 -13.603 1.00 36.19 293 ILE A O 1
ATOM 2351 N N . HIS A 1 294 ? 17.146 -20.131 -15.569 1.00 32.69 294 HIS A N 1
ATOM 2352 C CA . HIS A 1 294 ? 17.387 -21.475 -15.041 1.00 32.69 294 HIS A CA 1
ATOM 2353 C C . HIS A 1 294 ? 18.615 -21.460 -14.121 1.00 32.69 294 HIS A C 1
ATOM 2355 O O . HIS A 1 294 ? 19.599 -20.774 -14.388 1.00 32.69 294 HIS A O 1
ATOM 2361 N N . ALA A 1 295 ? 18.586 -22.233 -13.030 1.00 32.94 295 ALA A N 1
ATOM 2362 C CA . ALA A 1 295 ? 19.685 -22.291 -12.058 1.00 32.94 295 ALA A CA 1
ATOM 2363 C C . ALA A 1 295 ? 21.058 -22.608 -12.690 1.00 32.94 295 ALA A C 1
ATOM 2365 O O . ALA A 1 295 ? 22.070 -22.156 -12.161 1.00 32.94 295 ALA A O 1
ATOM 2366 N N . SER A 1 296 ? 21.073 -23.336 -13.812 1.00 37.62 296 SER A N 1
ATOM 2367 C CA . SER A 1 296 ? 22.256 -23.645 -14.626 1.00 37.62 296 SER A CA 1
ATOM 2368 C C . SER A 1 296 ? 22.885 -22.425 -15.301 1.00 37.62 296 SER A C 1
ATOM 2370 O O . SER A 1 296 ? 24.089 -22.403 -15.523 1.00 37.62 296 SER A O 1
ATOM 2372 N N . ASP A 1 297 ? 22.093 -21.394 -15.593 1.00 33.28 297 ASP A N 1
ATOM 2373 C CA . ASP A 1 297 ? 22.505 -20.256 -16.424 1.00 33.28 297 ASP A CA 1
ATOM 2374 C C . ASP A 1 297 ? 23.020 -19.077 -15.571 1.00 33.28 297 ASP A C 1
ATOM 2376 O O . ASP A 1 297 ? 23.508 -18.071 -16.087 1.00 33.28 297 ASP A O 1
ATOM 2380 N N . LEU A 1 298 ? 22.936 -19.200 -14.240 1.00 35.59 298 LEU A N 1
ATOM 2381 C CA . LEU A 1 298 ? 23.351 -18.193 -13.256 1.00 35.59 298 LEU A CA 1
ATOM 2382 C C . LEU A 1 298 ? 24.860 -18.152 -13.000 1.00 35.59 298 LEU A C 1
ATOM 2384 O O . LEU A 1 298 ? 25.361 -17.115 -12.564 1.00 35.59 298 LEU A O 1
ATOM 2388 N N . GLU A 1 299 ? 25.603 -19.225 -13.284 1.00 37.22 299 GLU A N 1
ATOM 2389 C CA . GLU A 1 299 ? 27.070 -19.200 -13.164 1.00 37.22 299 GLU A CA 1
ATOM 2390 C C . GLU A 1 299 ? 27.721 -18.225 -14.163 1.00 37.22 299 GLU A C 1
ATOM 2392 O O . GLU A 1 299 ? 28.832 -17.750 -13.925 1.00 37.22 299 GLU A O 1
ATOM 2397 N N . ALA A 1 300 ? 27.000 -17.855 -15.229 1.00 36.09 300 ALA A N 1
ATOM 2398 C CA . ALA A 1 300 ? 27.476 -16.973 -16.291 1.00 36.09 300 ALA A CA 1
ATOM 2399 C C . ALA A 1 300 ? 27.328 -15.466 -15.993 1.00 36.09 300 ALA A C 1
ATOM 2401 O O . ALA A 1 300 ? 27.934 -14.652 -16.689 1.00 36.09 300 ALA A O 1
ATOM 2402 N N . ILE A 1 301 ? 26.562 -15.058 -14.970 1.00 37.78 301 ILE A N 1
ATOM 2403 C CA . ILE A 1 301 ? 26.322 -13.637 -14.648 1.00 37.78 301 ILE A CA 1
ATOM 2404 C C . ILE A 1 301 ? 27.070 -13.255 -13.365 1.00 37.78 301 ILE A C 1
ATOM 2406 O O . ILE A 1 301 ? 26.485 -12.910 -12.340 1.00 37.78 301 ILE A O 1
ATOM 2410 N N . LYS A 1 302 ? 28.403 -13.301 -13.417 1.00 35.50 302 LYS A N 1
ATOM 2411 C CA . LYS A 1 302 ? 29.255 -12.557 -12.481 1.00 35.50 302 LYS A CA 1
ATOM 2412 C C . LYS A 1 302 ? 29.632 -11.237 -13.147 1.00 35.50 302 LYS A C 1
ATOM 2414 O O . LYS A 1 302 ? 30.490 -11.218 -14.021 1.00 35.50 302 LYS A O 1
ATOM 2419 N N . SER A 1 303 ? 28.995 -10.130 -12.758 1.00 37.62 303 SER A N 1
ATOM 2420 C CA . SER A 1 303 ? 29.530 -8.811 -13.109 1.00 37.62 303 SER A CA 1
ATOM 2421 C C . SER A 1 303 ? 30.660 -8.480 -12.142 1.00 37.62 303 SER A C 1
ATOM 2423 O O . SER A 1 303 ? 30.420 -8.351 -10.938 1.00 37.62 303 SER A O 1
ATOM 2425 N N . GLU A 1 304 ? 31.876 -8.313 -12.649 1.00 37.22 304 GLU A N 1
ATOM 2426 C CA . GLU A 1 304 ? 32.925 -7.642 -11.890 1.00 37.22 304 GLU A CA 1
ATOM 2427 C C . GLU A 1 304 ? 32.456 -6.212 -11.572 1.00 37.22 304 GLU A C 1
ATOM 2429 O O . GLU A 1 304 ? 32.213 -5.409 -12.470 1.00 37.22 304 GLU A O 1
ATOM 2434 N N . GLY A 1 305 ? 32.279 -5.897 -10.286 1.00 40.72 305 GLY A N 1
ATOM 2435 C CA . GLY A 1 305 ? 32.206 -4.507 -9.824 1.00 40.72 305 GLY A CA 1
ATOM 2436 C C . GLY A 1 305 ? 30.845 -3.927 -9.416 1.00 40.72 305 GLY A C 1
ATOM 2437 O O . GLY A 1 305 ? 30.824 -2.776 -8.987 1.00 40.72 305 GLY A O 1
ATOM 2438 N N . THR A 1 306 ? 29.727 -4.664 -9.437 1.00 37.06 306 THR A N 1
ATOM 2439 C CA . THR A 1 306 ? 28.466 -4.193 -8.812 1.00 37.06 306 THR A CA 1
ATOM 2440 C C . THR A 1 306 ? 27.779 -5.294 -8.000 1.00 37.06 306 THR A C 1
ATOM 2442 O O . THR A 1 306 ? 27.228 -6.241 -8.550 1.00 37.06 306 THR A O 1
ATOM 2445 N N . ASN A 1 307 ? 27.818 -5.165 -6.668 1.00 40.06 307 ASN A N 1
ATOM 2446 C CA . ASN A 1 307 ? 27.464 -6.192 -5.672 1.00 40.06 307 ASN A CA 1
ATOM 2447 C C . ASN A 1 307 ? 25.951 -6.345 -5.410 1.00 40.06 307 ASN A C 1
ATOM 2449 O O . ASN A 1 307 ? 25.512 -6.374 -4.255 1.00 40.06 307 ASN A O 1
ATOM 2453 N N . HIS A 1 308 ? 25.150 -6.449 -6.469 1.00 40.78 308 HIS A N 1
ATOM 2454 C CA . HIS A 1 308 ? 23.725 -6.763 -6.371 1.00 40.78 308 HIS A CA 1
ATOM 2455 C C . HIS A 1 308 ? 23.418 -7.986 -7.221 1.00 40.78 308 HIS A C 1
ATOM 2457 O O . HIS A 1 308 ? 23.511 -7.929 -8.444 1.00 40.78 308 HIS A O 1
ATOM 2463 N N . SER A 1 309 ? 23.051 -9.089 -6.570 1.00 43.91 309 SER A N 1
ATOM 2464 C CA . SER A 1 309 ? 22.540 -10.269 -7.263 1.00 43.91 309 SER A CA 1
ATOM 2465 C C . SER A 1 309 ? 21.107 -10.528 -6.821 1.00 43.91 309 SER A C 1
ATOM 2467 O O . SER A 1 309 ? 20.803 -10.542 -5.627 1.00 43.91 309 SER A O 1
ATOM 2469 N N . PHE A 1 310 ? 20.229 -10.687 -7.806 1.00 42.94 310 PHE A N 1
ATOM 2470 C CA . PHE A 1 310 ? 18.849 -11.106 -7.620 1.00 42.94 310 PHE A CA 1
ATOM 2471 C C . PHE A 1 310 ? 18.717 -12.490 -8.232 1.00 42.94 310 PHE A C 1
ATOM 2473 O O . PHE A 1 310 ? 19.040 -12.689 -9.403 1.00 42.94 310 PHE A O 1
ATOM 2480 N N . ARG A 1 311 ? 18.240 -13.442 -7.444 1.00 44.47 311 ARG A N 1
ATOM 2481 C CA . ARG A 1 311 ? 17.986 -14.808 -7.874 1.00 44.47 311 ARG A CA 1
ATOM 2482 C C . ARG A 1 311 ? 16.538 -15.118 -7.548 1.00 44.47 311 ARG A C 1
ATOM 2484 O O . ARG A 1 311 ? 16.178 -15.178 -6.380 1.00 44.47 311 ARG A O 1
ATOM 2491 N N . LEU A 1 312 ? 15.711 -15.297 -8.563 1.00 38.31 312 LEU A N 1
ATOM 2492 C CA . LEU A 1 312 ? 14.378 -15.857 -8.399 1.00 38.31 312 LEU A CA 1
ATOM 2493 C C . LEU A 1 312 ? 14.455 -17.300 -8.900 1.00 38.31 312 LEU A C 1
ATOM 2495 O O . LEU A 1 312 ? 14.809 -17.521 -10.050 1.00 38.31 312 LEU A O 1
ATOM 2499 N N . LEU A 1 313 ? 14.211 -18.279 -8.038 1.00 39.88 313 LEU A N 1
ATOM 2500 C CA . LEU A 1 313 ? 14.230 -19.702 -8.368 1.00 39.88 313 LEU A CA 1
ATOM 2501 C C . LEU A 1 313 ? 12.824 -20.268 -8.249 1.00 39.88 313 LEU A C 1
ATOM 2503 O O . LEU A 1 313 ? 12.073 -19.850 -7.381 1.00 39.88 313 LEU A O 1
ATOM 2507 N N . HIS A 1 314 ? 12.493 -21.254 -9.071 1.00 37.78 314 HIS A N 1
ATOM 2508 C CA . HIS A 1 314 ? 11.304 -22.076 -8.881 1.00 37.78 314 HIS A CA 1
ATOM 2509 C C . HIS A 1 314 ? 11.750 -23.517 -8.672 1.00 37.78 314 HIS A C 1
ATOM 2511 O O . HIS A 1 314 ? 12.353 -24.114 -9.566 1.00 37.78 314 HIS A O 1
ATOM 2517 N N . MET A 1 315 ? 11.517 -24.060 -7.481 1.00 41.88 315 MET A N 1
ATOM 2518 C CA . MET A 1 315 ? 11.955 -25.402 -7.094 1.00 41.88 315 MET A CA 1
ATOM 2519 C C . MET A 1 315 ? 10.847 -26.065 -6.276 1.00 41.88 315 MET A C 1
ATOM 2521 O O . MET A 1 315 ? 10.213 -25.418 -5.458 1.00 41.88 315 MET A O 1
ATOM 2525 N N . GLY A 1 316 ? 10.558 -27.345 -6.518 1.00 40.66 316 GLY A N 1
ATOM 2526 C CA . GLY A 1 316 ? 9.561 -28.074 -5.718 1.00 40.66 316 GLY A CA 1
ATOM 2527 C C . GLY A 1 316 ? 8.122 -27.526 -5.761 1.00 40.66 316 GLY A C 1
ATOM 2528 O O . GLY A 1 316 ? 7.330 -27.883 -4.901 1.00 40.66 316 GLY A O 1
ATOM 2529 N N . GLY A 1 317 ? 7.772 -26.685 -6.743 1.00 37.34 317 GLY A N 1
ATOM 2530 C CA . GLY A 1 317 ? 6.451 -26.042 -6.832 1.00 37.34 317 GLY A CA 1
ATOM 2531 C C . GLY A 1 317 ? 6.321 -24.728 -6.053 1.00 37.34 317 GLY A C 1
ATOM 2532 O O . GLY A 1 317 ? 5.228 -24.169 -6.001 1.00 37.34 317 GLY A O 1
ATOM 2533 N N . GLU A 1 318 ? 7.417 -24.230 -5.481 1.00 34.19 318 GLU A N 1
ATOM 2534 C CA . GLU A 1 318 ? 7.491 -22.961 -4.756 1.00 34.19 318 GLU A CA 1
ATOM 2535 C C . GLU A 1 318 ? 8.490 -22.012 -5.425 1.00 34.19 318 GLU A C 1
ATOM 2537 O O . GLU A 1 318 ? 9.426 -22.439 -6.119 1.00 34.19 318 GLU A O 1
ATOM 2542 N N . TRP A 1 319 ? 8.300 -20.708 -5.221 1.00 39.97 319 TRP A N 1
ATOM 2543 C CA . TRP A 1 319 ? 9.223 -19.687 -5.703 1.00 39.97 319 TRP A CA 1
ATOM 2544 C C . TRP A 1 319 ? 10.168 -19.270 -4.570 1.00 39.97 319 TRP A C 1
ATOM 2546 O O . TRP A 1 319 ? 9.772 -19.138 -3.425 1.00 39.97 319 TRP A O 1
ATOM 2556 N N . TYR A 1 320 ? 11.437 -19.026 -4.869 1.00 39.88 320 TYR A N 1
ATOM 2557 C CA . TYR A 1 320 ? 12.440 -18.602 -3.896 1.00 39.88 320 TYR A CA 1
ATOM 2558 C C . TYR A 1 320 ? 13.126 -17.347 -4.405 1.00 39.88 320 TYR A C 1
ATOM 2560 O O . TYR A 1 320 ? 13.639 -17.323 -5.521 1.00 39.88 320 TYR A O 1
ATOM 2568 N N . VAL A 1 321 ? 13.176 -16.305 -3.585 1.00 41.41 321 VAL A N 1
ATOM 2569 C CA . VAL A 1 321 ? 13.927 -15.086 -3.885 1.00 41.41 321 VAL A CA 1
ATOM 2570 C C . VAL A 1 321 ? 15.179 -15.082 -3.018 1.00 41.41 321 VAL A C 1
ATOM 2572 O O . VAL A 1 321 ? 15.093 -14.977 -1.796 1.00 41.41 321 VAL A O 1
ATOM 2575 N N . TYR A 1 322 ? 16.351 -15.139 -3.641 1.00 41.19 322 TYR A N 1
ATOM 2576 C CA . TYR A 1 322 ? 17.614 -14.809 -2.995 1.00 41.19 322 TYR A CA 1
ATOM 2577 C C . TYR A 1 322 ? 18.060 -13.450 -3.483 1.00 41.19 322 TYR A C 1
ATOM 2579 O O . TYR A 1 322 ? 18.201 -13.218 -4.684 1.00 41.19 322 TYR A O 1
ATOM 2587 N N . SER A 1 323 ? 18.311 -12.556 -2.541 1.00 40.06 323 SER A N 1
ATOM 2588 C CA . SER A 1 323 ? 18.931 -11.280 -2.857 1.00 40.06 323 SER A CA 1
ATOM 2589 C C . SER A 1 323 ? 20.228 -11.155 -2.071 1.00 40.06 323 SER A C 1
ATOM 2591 O O . SER A 1 323 ? 20.243 -11.385 -0.860 1.00 40.06 323 SER A O 1
ATOM 2593 N N . SER A 1 324 ? 21.324 -10.807 -2.749 1.00 38.19 324 SER A N 1
ATOM 2594 C CA . SER A 1 324 ? 22.549 -10.381 -2.072 1.00 38.19 324 SER A CA 1
ATOM 2595 C C . SER A 1 324 ? 22.717 -8.878 -2.232 1.00 38.19 324 SER A C 1
ATOM 2597 O O . SER A 1 324 ? 22.932 -8.385 -3.343 1.00 38.19 324 SER A O 1
ATOM 2599 N N . PHE A 1 325 ? 22.687 -8.172 -1.110 1.00 35.91 325 PHE A N 1
ATOM 2600 C CA . PHE A 1 325 ? 23.083 -6.774 -1.019 1.00 35.91 325 PHE A CA 1
ATOM 2601 C C . PHE A 1 325 ? 24.173 -6.684 0.037 1.00 35.91 325 PHE A C 1
ATOM 2603 O O . PHE A 1 325 ? 24.002 -7.239 1.117 1.00 35.91 325 PHE A O 1
ATOM 2610 N N . PHE A 1 326 ? 25.293 -6.038 -0.301 1.00 33.03 326 PHE A N 1
ATOM 2611 C CA . PHE A 1 326 ? 26.336 -5.603 0.636 1.00 33.03 326 PHE A CA 1
ATOM 2612 C C . PHE A 1 326 ? 26.510 -6.498 1.884 1.00 33.03 326 PHE A C 1
ATOM 2614 O O . PHE A 1 326 ? 26.037 -6.173 2.965 1.00 33.03 326 PHE A O 1
ATOM 2621 N N . GLY A 1 327 ? 27.190 -7.640 1.737 1.00 26.64 327 GLY A N 1
ATOM 2622 C CA . GLY A 1 327 ? 27.652 -8.439 2.883 1.00 26.64 327 GLY A CA 1
ATOM 2623 C C . GLY A 1 327 ? 26.591 -9.242 3.652 1.00 26.64 327 GLY A C 1
ATOM 2624 O O . GLY A 1 327 ? 26.963 -9.954 4.580 1.00 26.64 327 GLY A O 1
ATOM 2625 N N . GLY A 1 328 ? 25.314 -9.205 3.259 1.00 25.78 328 GLY A N 1
ATOM 2626 C CA . GLY A 1 328 ? 24.249 -10.030 3.840 1.00 25.78 328 GLY A CA 1
ATOM 2627 C C . GLY A 1 328 ? 23.530 -10.886 2.793 1.00 25.78 328 GLY A C 1
ATOM 2628 O O . GLY A 1 328 ? 23.219 -10.421 1.694 1.00 25.78 328 GLY A O 1
ATOM 2629 N N . ARG A 1 329 ? 23.263 -12.156 3.124 1.00 28.00 329 ARG A N 1
ATOM 2630 C CA . ARG A 1 329 ? 22.383 -13.049 2.350 1.00 28.00 329 ARG A CA 1
ATOM 2631 C C . ARG A 1 329 ? 20.994 -13.014 2.988 1.00 28.00 329 ARG A C 1
ATOM 2633 O O . ARG A 1 329 ? 20.874 -13.391 4.147 1.00 28.00 329 ARG A O 1
ATOM 2640 N N . ILE A 1 330 ? 19.962 -12.617 2.245 1.00 30.41 330 ILE A N 1
ATOM 2641 C CA . ILE A 1 330 ? 18.564 -12.800 2.666 1.00 30.41 330 ILE A CA 1
ATOM 2642 C C . ILE A 1 330 ? 17.895 -13.730 1.650 1.00 30.41 330 ILE A C 1
ATOM 2644 O O . ILE A 1 330 ? 17.868 -13.440 0.451 1.00 30.41 330 ILE A O 1
ATOM 2648 N N . GLY A 1 331 ? 17.409 -14.873 2.133 1.00 24.25 331 GLY A N 1
ATOM 2649 C CA . GLY A 1 331 ? 16.571 -15.803 1.378 1.00 24.25 331 GLY A CA 1
ATOM 2650 C C . GLY A 1 331 ? 15.118 -15.679 1.830 1.00 24.25 331 GLY A C 1
ATOM 2651 O O . GLY A 1 331 ? 14.857 -15.523 3.020 1.00 24.25 331 GLY A O 1
ATOM 2652 N N . SER A 1 332 ? 14.182 -15.736 0.888 1.00 25.77 332 SER A N 1
ATOM 2653 C CA . SER A 1 332 ? 12.741 -15.756 1.150 1.00 25.77 332 SER A CA 1
ATOM 2654 C C . SER A 1 332 ? 12.076 -16.820 0.275 1.00 25.77 332 SER A C 1
ATOM 2656 O O . SER A 1 332 ? 12.465 -17.003 -0.881 1.00 25.77 332 SER A O 1
ATOM 2658 N N . VAL A 1 333 ? 11.106 -17.531 0.849 1.00 23.39 333 VAL A N 1
ATOM 2659 C CA . VAL A 1 333 ? 10.229 -18.497 0.168 1.00 23.39 333 VAL A CA 1
ATOM 2660 C C . VAL A 1 333 ? 8.923 -17.771 -0.170 1.00 23.39 333 VAL A C 1
ATOM 2662 O O . VAL A 1 333 ? 8.405 -17.044 0.678 1.00 23.39 333 VAL A O 1
ATOM 2665 N N . VAL A 1 334 ? 8.438 -17.915 -1.403 1.00 28.53 334 VAL A N 1
ATOM 2666 C CA . VAL A 1 334 ? 7.259 -17.257 -1.992 1.00 28.53 334 VAL A CA 1
ATOM 2667 C C . VAL A 1 334 ? 6.200 -18.288 -2.341 1.00 28.53 334 VAL A C 1
ATOM 2669 O O . VAL A 1 334 ? 6.530 -19.243 -3.085 1.00 28.53 334 VAL A O 1
#

Radius of gyration: 23.57 Å; chains: 1; bounding box: 56×52×68 Å

pLDDT: mean 71.41, std 19.39, range [23.39, 95.69]

Secondary structure (DSSP, 8-state):
-PPPPPPPBPTTT--B----SSPEESS-GGGT---EES-S-HHHHHHHHHHHHHHHHHSTHHHHHHHHH----S--EEEESTTSSEEEEEEEETTTTEEEEPPEEEEETTEEEEE--HHHHHHH-HHHHHHHHHHHHHHHHHHHHTT-TTSEEEEEPPP-HHHHTT-B---EEEESS-HHHHHHHHHTT----EEEEESSHHHHHHHHHHHHT--TTPPPSEE------SS--------HHHHHHHHHHHHHHHHHHH-TTSPPPTTHHHHHHHHHHTSS---HHHHHHT-S--GGGGGG---TT--EEEEEEEETTEEEEEEEETTEEEEEE-

Foldseek 3Di:
DPPDPDFQAALLPRDGADADPDFAFLDDVLLVTDDGDRSHHPVRSVLLVVLSVQCCAFHPSVVSSCVRVVDFHNFFWFFQVVVQRETFGWGDPPVV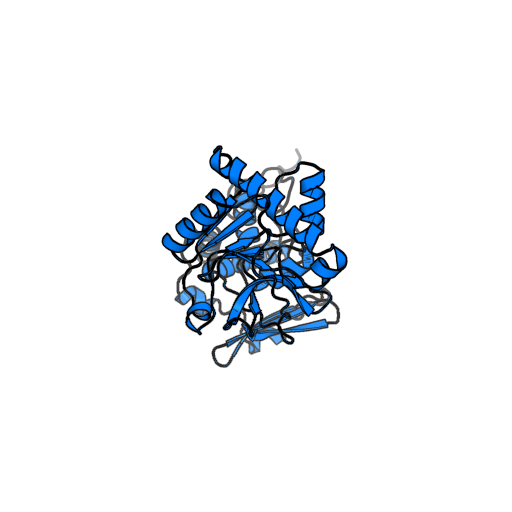RFTWGFFKWFQDPVGTETDTGPVLCVVCDVVNLQLLSLVLVLVLLVCVVVVNVQAEAEAADEDDVVVVVRHDYAWMKGFPDRSVVSNVCVVVVHHTRIYTYHHDPVSVVSVNVSSVPPDSPDDGPDHDDDDGDPDRATDHHHDPLSNLLSVLSSVVSNCCVPVVPDDDDPVVSSVSSCSNSVVDTCDPVNVVVPPPDDPVRVVVPDDPPDFWDWDWDQDPNWIKIWITDDPDIDIDID